Protein AF-A0A0K8T6R8-F1 (afdb_monomer_lite)

Sequence (304 aa):
MALARLTMNGQSKSADLTALLMLHSVSTAFTSLLRPSEFSNHDKGPAESLATLLNENLLDIDKVLLQLGGKDFTVEPSTLQSLQQLIQWTADLALNILARLPEQCKSPVSELYRDMKALNTLRQLLVIVRVWGLIKLTCLPTFVRSAENLDVLALLFKLISKLVVQSHEPDDTLIDECCLLPSQVMIPQMKPTTSIVCIASPSLSYQSFPIQLEFGVEPDSLVFEPDQNIIEGCLATDQSLDTLRHIFLGKEPLLVKQCCRCGGKAQVQVSTRTTAIRAWDQRWLRSCRCGGTWRKHKCTWTYY

Structure (mmCIF, N/CA/C/O backbone):
data_AF-A0A0K8T6R8-F1
#
_entry.id   AF-A0A0K8T6R8-F1
#
loop_
_atom_site.group_PDB
_atom_site.id
_atom_site.type_symbol
_atom_site.label_atom_id
_atom_site.label_alt_id
_atom_site.label_comp_id
_atom_site.label_asym_id
_atom_site.label_entity_id
_atom_site.label_seq_id
_atom_site.pdbx_PDB_ins_code
_atom_site.Cartn_x
_atom_site.Cartn_y
_atom_site.Cartn_z
_atom_site.occupancy
_atom_site.B_iso_or_equiv
_atom_site.auth_seq_id
_atom_site.auth_comp_id
_atom_site.auth_asym_id
_atom_site.auth_atom_id
_atom_site.pdbx_PDB_model_num
ATOM 1 N N . MET A 1 1 ? 15.494 5.017 -4.970 1.00 71.00 1 MET A N 1
ATOM 2 C CA . MET A 1 1 ? 14.838 3.949 -5.752 1.00 71.00 1 MET A CA 1
ATOM 3 C C . MET A 1 1 ? 15.612 3.678 -7.036 1.00 71.00 1 MET A C 1
ATOM 5 O O . MET A 1 1 ? 16.304 2.682 -7.077 1.00 71.00 1 MET A O 1
ATOM 9 N N . ALA A 1 2 ? 15.572 4.561 -8.042 1.00 72.06 2 ALA A N 1
ATOM 10 C CA . ALA A 1 2 ? 16.153 4.280 -9.363 1.00 72.06 2 ALA A CA 1
ATOM 11 C C . ALA A 1 2 ? 17.648 3.918 -9.353 1.00 72.06 2 ALA A C 1
ATOM 13 O O . ALA A 1 2 ? 18.021 2.951 -9.993 1.00 72.06 2 ALA A O 1
ATOM 14 N N . LEU A 1 3 ? 18.475 4.643 -8.589 1.00 79.06 3 LEU A N 1
ATOM 15 C CA . LEU A 1 3 ? 19.913 4.358 -8.488 1.00 79.06 3 LEU A CA 1
ATOM 16 C C . LEU A 1 3 ? 20.203 3.026 -7.790 1.00 79.06 3 LEU A C 1
ATOM 18 O O . LEU A 1 3 ? 21.050 2.274 -8.247 1.00 79.06 3 LEU A O 1
ATOM 22 N N . ALA A 1 4 ? 19.459 2.708 -6.725 1.00 82.44 4 ALA A N 1
ATOM 23 C CA . ALA A 1 4 ? 19.613 1.441 -6.010 1.00 82.44 4 ALA A CA 1
ATOM 24 C C . ALA A 1 4 ? 19.339 0.236 -6.927 1.00 82.44 4 ALA A C 1
ATOM 26 O O . ALA A 1 4 ? 19.964 -0.800 -6.790 1.00 82.44 4 ALA A O 1
ATOM 27 N N . ARG A 1 5 ? 18.464 0.382 -7.927 1.00 79.75 5 ARG A N 1
ATOM 28 C CA . ARG A 1 5 ? 18.173 -0.695 -8.887 1.00 79.75 5 ARG A CA 1
ATOM 29 C C . ARG A 1 5 ? 19.301 -0.985 -9.868 1.00 79.75 5 ARG A C 1
ATOM 31 O O . ARG A 1 5 ? 19.256 -2.029 -10.506 1.00 79.75 5 ARG A O 1
ATOM 38 N N . LEU A 1 6 ? 20.244 -0.058 -10.027 1.00 81.25 6 LEU A N 1
ATOM 39 C CA . LEU A 1 6 ? 21.371 -0.204 -10.951 1.00 81.25 6 LEU A CA 1
ATOM 40 C C . LEU A 1 6 ? 22.479 -1.086 -10.363 1.00 81.25 6 LEU A C 1
ATOM 42 O O . LEU A 1 6 ? 23.403 -1.458 -11.074 1.00 81.25 6 LEU A O 1
ATOM 46 N N . THR A 1 7 ? 22.399 -1.427 -9.074 1.00 82.81 7 THR A N 1
ATOM 47 C CA . THR A 1 7 ? 23.363 -2.303 -8.409 1.00 82.81 7 THR A CA 1
ATOM 48 C C . THR A 1 7 ? 22.739 -3.662 -8.110 1.00 82.81 7 THR A C 1
ATOM 50 O O . THR A 1 7 ? 21.534 -3.772 -7.865 1.00 82.81 7 THR A O 1
ATOM 53 N N . MET A 1 8 ? 23.567 -4.711 -8.101 1.00 78.31 8 MET A N 1
ATOM 54 C CA . MET A 1 8 ? 23.101 -6.078 -7.839 1.00 78.31 8 MET A CA 1
ATOM 55 C C . MET A 1 8 ? 22.436 -6.202 -6.467 1.00 78.31 8 MET A C 1
ATOM 57 O O . MET A 1 8 ? 21.318 -6.691 -6.357 1.00 78.31 8 MET A O 1
ATOM 61 N N . ASN A 1 9 ? 23.063 -5.627 -5.442 1.00 81.38 9 ASN A N 1
ATOM 62 C CA . ASN A 1 9 ? 22.596 -5.731 -4.058 1.00 81.38 9 ASN A CA 1
ATOM 63 C C . ASN A 1 9 ? 21.608 -4.621 -3.657 1.00 81.38 9 ASN A C 1
ATOM 65 O O . ASN A 1 9 ? 21.186 -4.548 -2.507 1.00 81.38 9 ASN A O 1
ATOM 69 N N . GLY A 1 10 ? 21.236 -3.717 -4.569 1.00 85.06 10 GLY A N 1
ATOM 70 C CA . GLY A 1 10 ? 20.365 -2.585 -4.244 1.00 85.06 10 GLY A CA 1
ATOM 71 C C . GLY A 1 10 ? 18.870 -2.847 -4.454 1.00 85.06 10 GLY A C 1
ATOM 72 O O . GLY A 1 10 ? 18.058 -1.936 -4.263 1.00 85.06 10 GLY A O 1
ATOM 73 N N . GLN A 1 11 ? 18.477 -4.073 -4.819 1.00 84.44 11 GLN A N 1
ATOM 74 C CA . GLN A 1 11 ? 17.080 -4.414 -5.108 1.00 84.44 11 GLN A CA 1
ATOM 75 C C . GLN A 1 11 ? 16.183 -4.296 -3.876 1.00 84.44 11 GLN A C 1
ATOM 77 O O . GLN A 1 11 ? 15.138 -3.646 -3.952 1.00 84.44 11 GLN A O 1
ATOM 82 N N . SER A 1 12 ? 16.621 -4.799 -2.724 1.00 85.62 12 SER A N 1
ATOM 83 C CA . SER A 1 12 ? 15.874 -4.687 -1.465 1.00 85.62 12 SER A CA 1
ATOM 84 C C . SER A 1 12 ? 15.719 -3.231 -1.027 1.00 85.62 12 SER A C 1
ATOM 86 O O . SER A 1 12 ? 14.620 -2.779 -0.717 1.00 85.62 12 SER A O 1
ATOM 88 N N . LYS A 1 13 ? 16.775 -2.418 -1.159 1.00 88.19 13 LYS A N 1
ATOM 89 C CA . LYS A 1 13 ? 16.675 -0.976 -0.890 1.00 88.19 13 LYS A CA 1
ATOM 90 C C . LYS A 1 13 ? 15.740 -0.267 -1.871 1.00 88.19 13 LYS A C 1
ATOM 92 O O . LYS A 1 13 ? 15.034 0.677 -1.510 1.00 88.19 13 LYS A O 1
ATOM 97 N N . SER A 1 14 ? 15.721 -0.690 -3.134 1.00 88.19 14 SER A N 1
ATOM 98 C CA . SER A 1 14 ? 14.749 -0.190 -4.103 1.00 88.19 14 SER A CA 1
ATOM 99 C C . SER A 1 14 ? 13.321 -0.573 -3.722 1.00 88.19 14 SER A C 1
ATOM 101 O O . SER A 1 14 ? 12.428 0.267 -3.859 1.00 88.19 14 SER A O 1
ATOM 103 N N . ALA A 1 15 ? 13.104 -1.806 -3.266 1.00 88.75 15 ALA A N 1
ATOM 104 C CA . ALA A 1 15 ? 11.816 -2.288 -2.795 1.00 88.75 15 ALA A CA 1
ATOM 105 C C . ALA A 1 15 ? 11.302 -1.438 -1.625 1.00 88.75 15 ALA A C 1
ATOM 107 O O . ALA A 1 15 ? 10.201 -0.890 -1.713 1.00 88.75 15 ALA A O 1
ATOM 108 N N . ASP A 1 16 ? 12.143 -1.212 -0.614 1.00 90.94 16 ASP A N 1
ATOM 109 C CA . ASP A 1 16 ? 11.825 -0.381 0.551 1.00 90.94 16 ASP A CA 1
ATOM 110 C C . ASP A 1 16 ? 11.432 1.038 0.135 1.00 90.94 16 ASP A C 1
ATOM 112 O O . ASP A 1 16 ? 10.363 1.533 0.480 1.00 90.94 16 ASP A O 1
ATOM 116 N N . LEU A 1 17 ? 12.246 1.688 -0.704 1.00 91.19 17 LEU A N 1
ATOM 117 C CA . LEU A 1 17 ? 11.948 3.037 -1.197 1.00 91.19 17 LEU A CA 1
ATOM 118 C C . LEU A 1 17 ? 10.668 3.078 -2.045 1.00 91.19 17 LEU A C 1
ATOM 120 O O . LEU A 1 17 ? 9.977 4.096 -2.093 1.00 91.19 17 LEU A O 1
ATOM 124 N N . THR A 1 18 ? 10.346 1.981 -2.729 1.00 91.25 18 THR A N 1
ATOM 125 C CA . THR A 1 18 ? 9.114 1.850 -3.510 1.00 91.25 18 THR A CA 1
ATOM 126 C C . THR A 1 18 ? 7.894 1.757 -2.603 1.00 91.25 18 THR A C 1
ATOM 128 O O . THR A 1 18 ? 6.897 2.427 -2.898 1.00 91.25 18 THR A O 1
ATOM 131 N N . ALA A 1 19 ? 7.985 0.993 -1.513 1.00 93.44 19 ALA A N 1
ATOM 132 C CA . ALA A 1 19 ? 6.959 0.895 -0.483 1.00 93.44 19 ALA A CA 1
ATOM 133 C C . ALA A 1 19 ? 6.786 2.224 0.268 1.00 93.44 19 ALA A C 1
ATOM 135 O O . ALA A 1 19 ? 5.663 2.704 0.376 1.00 93.44 19 ALA A O 1
ATOM 136 N N . LEU A 1 20 ? 7.877 2.883 0.674 1.00 94.94 20 LEU A N 1
ATOM 137 C CA . LEU A 1 20 ? 7.851 4.178 1.368 1.00 94.94 20 LEU A CA 1
ATOM 138 C C . LEU A 1 20 ? 7.162 5.272 0.551 1.00 94.94 20 LEU A C 1
ATOM 140 O O . LEU A 1 20 ? 6.299 5.987 1.059 1.00 94.94 20 LEU A O 1
ATOM 144 N N . LEU A 1 21 ? 7.496 5.386 -0.738 1.00 94.25 21 LEU A N 1
ATOM 145 C CA . LEU A 1 21 ? 6.835 6.355 -1.611 1.00 94.25 21 LEU A CA 1
ATOM 146 C C . LEU A 1 21 ? 5.338 6.059 -1.751 1.00 94.25 21 LEU A C 1
ATOM 148 O O . LEU A 1 21 ? 4.534 6.991 -1.830 1.00 94.25 21 LEU A O 1
ATOM 152 N N . MET A 1 22 ? 4.953 4.779 -1.810 1.00 95.31 22 MET A N 1
ATOM 153 C CA . MET A 1 22 ? 3.542 4.400 -1.883 1.00 95.31 22 MET A CA 1
ATOM 154 C C . MET A 1 22 ? 2.822 4.713 -0.575 1.00 95.31 22 MET A C 1
ATOM 156 O O . MET A 1 22 ? 1.768 5.336 -0.607 1.00 95.31 22 MET A O 1
ATOM 160 N N . LEU A 1 23 ? 3.433 4.379 0.561 1.00 97.31 23 LEU A N 1
ATOM 161 C CA . LEU A 1 23 ? 2.892 4.621 1.893 1.00 97.31 23 LEU A CA 1
ATOM 162 C C . LEU A 1 23 ? 2.639 6.109 2.111 1.00 97.31 23 LEU A C 1
ATOM 164 O O . LEU A 1 23 ? 1.549 6.497 2.517 1.00 97.31 23 LEU A O 1
ATOM 168 N N . HIS A 1 24 ? 3.609 6.951 1.754 1.00 96.81 24 HIS A N 1
ATOM 169 C CA . HIS A 1 24 ? 3.451 8.401 1.806 1.00 96.81 24 HIS A CA 1
ATOM 170 C C . HIS A 1 24 ? 2.302 8.888 0.911 1.00 96.81 24 HIS A C 1
ATOM 172 O O . HIS A 1 24 ? 1.507 9.742 1.306 1.00 96.81 24 HIS A O 1
ATOM 178 N N . SER A 1 25 ? 2.199 8.336 -0.299 1.00 97.00 25 SER A N 1
ATOM 179 C CA . SER A 1 25 ? 1.152 8.699 -1.256 1.00 97.00 25 SER A CA 1
ATOM 180 C C . SER A 1 25 ? -0.240 8.339 -0.737 1.00 97.00 25 SER A C 1
ATOM 182 O O . SER A 1 25 ? -1.132 9.188 -0.774 1.00 97.00 25 SER A O 1
ATOM 184 N N . VAL A 1 26 ? -0.409 7.111 -0.233 1.00 97.88 26 VAL A N 1
ATOM 185 C CA . VAL A 1 26 ? -1.655 6.617 0.372 1.00 97.88 26 VAL A CA 1
ATOM 186 C C . VAL A 1 26 ? -1.998 7.417 1.616 1.00 97.88 26 VAL A C 1
ATOM 188 O O . VAL A 1 26 ? -3.125 7.883 1.722 1.00 97.88 26 VAL A O 1
ATOM 191 N N . SER A 1 27 ? -1.020 7.668 2.489 1.00 98.06 27 SER A N 1
ATOM 192 C CA . SER A 1 27 ? -1.205 8.506 3.671 1.00 98.06 27 SER A CA 1
ATOM 193 C C . SER A 1 27 ? -1.746 9.879 3.298 1.00 98.06 27 SER A C 1
ATOM 195 O O . SER A 1 27 ? -2.825 10.248 3.743 1.00 98.06 27 SER A O 1
ATOM 197 N N . THR A 1 28 ? -1.093 10.568 2.359 1.00 96.62 28 THR A N 1
ATOM 198 C CA . THR A 1 28 ? -1.547 11.880 1.874 1.00 96.62 28 THR A CA 1
ATOM 199 C C . THR A 1 28 ? -2.951 11.816 1.264 1.00 96.62 28 THR A C 1
ATOM 201 O O . THR A 1 28 ? -3.716 12.770 1.352 1.00 96.62 28 THR A O 1
ATOM 204 N N . ALA A 1 29 ? -3.299 10.726 0.575 1.00 96.44 29 ALA A N 1
ATOM 205 C CA . ALA A 1 29 ? -4.637 10.561 0.016 1.00 96.44 29 ALA A CA 1
ATOM 206 C C . ALA A 1 29 ? -5.688 10.355 1.112 1.00 96.44 29 ALA A C 1
ATOM 208 O O . ALA A 1 29 ? -6.723 11.012 1.077 1.00 96.44 29 ALA A O 1
ATOM 209 N N . PHE A 1 30 ? -5.418 9.496 2.094 1.00 97.50 30 PHE A N 1
ATOM 210 C CA . PHE A 1 30 ? -6.361 9.191 3.166 1.00 97.50 30 PHE A CA 1
ATOM 211 C C . PHE A 1 30 ? -6.547 10.379 4.105 1.00 97.50 30 PHE A C 1
ATOM 213 O O . PHE A 1 30 ? -7.683 10.741 4.397 1.00 97.50 30 PHE A O 1
ATOM 220 N N . THR A 1 31 ? -5.462 11.042 4.510 1.00 95.31 31 THR A N 1
ATOM 221 C CA . THR A 1 31 ? -5.536 12.216 5.387 1.00 95.31 31 THR A CA 1
ATOM 222 C C . THR A 1 31 ? -6.246 13.389 4.719 1.00 95.31 31 THR A C 1
ATOM 224 O O . THR A 1 31 ? -7.003 14.085 5.384 1.00 95.31 31 THR A O 1
ATOM 227 N N . SER A 1 32 ? -6.108 13.562 3.396 1.00 94.19 32 SER A N 1
ATOM 228 C CA . SER A 1 32 ? -6.833 14.609 2.653 1.00 94.19 32 SER A CA 1
ATOM 229 C C . SER A 1 32 ? -8.355 14.424 2.598 1.00 94.19 32 SER A C 1
ATOM 231 O O . SER A 1 32 ? -9.062 15.340 2.184 1.00 94.19 32 SER A O 1
ATOM 233 N N . LEU A 1 33 ? -8.864 13.246 2.977 1.00 94.94 33 LEU A N 1
ATOM 234 C CA . LEU A 1 33 ? -10.302 12.967 3.048 1.00 94.94 33 LEU A CA 1
ATOM 235 C C . LEU A 1 33 ? -10.893 13.254 4.429 1.00 94.94 33 LEU A C 1
ATOM 237 O O . LEU A 1 33 ? -12.116 13.288 4.556 1.00 94.94 33 LEU A O 1
ATOM 241 N N . LEU A 1 34 ? -10.046 13.439 5.442 1.00 93.12 34 LEU A N 1
ATOM 242 C CA . LEU A 1 34 ? -10.479 13.755 6.795 1.00 93.12 34 LEU A CA 1
ATOM 243 C C . LEU A 1 34 ? -10.932 15.216 6.851 1.00 93.12 34 LEU A C 1
ATOM 245 O O . LEU A 1 34 ? -10.327 16.092 6.230 1.00 93.12 34 LEU A O 1
ATOM 249 N N . ARG A 1 35 ? -12.012 15.479 7.584 1.00 84.75 35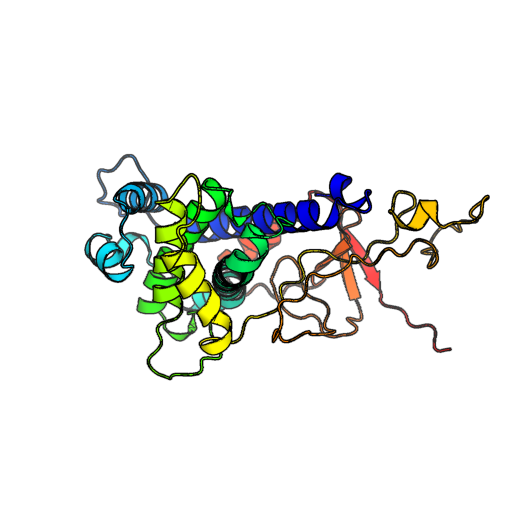 ARG A N 1
ATOM 250 C CA . ARG A 1 35 ? -12.640 16.801 7.663 1.00 84.75 35 ARG A CA 1
ATOM 251 C C . ARG A 1 35 ? -12.513 17.314 9.093 1.00 84.75 35 ARG A C 1
ATOM 253 O O . ARG A 1 35 ? -13.035 16.652 9.981 1.00 84.75 35 ARG A O 1
ATOM 260 N N . PRO A 1 36 ? -11.859 18.458 9.343 1.00 77.75 36 PRO A N 1
ATOM 261 C CA . PRO A 1 36 ? -11.907 19.087 10.658 1.00 77.75 36 PRO A CA 1
ATOM 262 C C . PRO A 1 36 ? -13.364 19.372 11.034 1.00 77.75 36 PRO A C 1
ATOM 264 O O . PRO A 1 36 ? -14.132 19.841 10.188 1.00 77.75 36 PRO A O 1
ATOM 267 N N . SER A 1 37 ? -13.763 19.097 12.274 1.00 67.19 37 SER A N 1
ATOM 268 C CA . SER A 1 37 ? -15.082 19.520 12.739 1.00 67.19 37 SER A CA 1
ATOM 269 C C . SER A 1 37 ? -15.124 21.041 12.867 1.00 67.19 37 SER A C 1
ATOM 271 O O . SER A 1 37 ? -14.208 21.658 13.400 1.00 67.19 37 SER A O 1
ATOM 273 N N . GLU A 1 38 ? -16.228 21.657 12.434 1.00 60.03 38 GLU A N 1
ATOM 274 C CA . GLU A 1 38 ? -16.446 23.116 12.510 1.00 60.03 38 GLU A CA 1
ATOM 275 C C . GLU A 1 38 ? -16.344 23.676 13.943 1.00 60.03 38 GLU A C 1
ATOM 277 O O . GLU A 1 38 ? -16.156 24.873 14.135 1.00 60.03 38 GLU A O 1
ATOM 282 N N . PHE A 1 39 ? -16.440 22.799 14.948 1.00 55.19 39 PHE A N 1
ATOM 283 C CA . PHE A 1 39 ? -16.378 23.120 16.372 1.00 55.19 39 PHE A CA 1
ATOM 284 C C . PHE A 1 39 ? -15.085 22.646 17.060 1.00 55.19 39 PHE A C 1
ATOM 286 O O . PHE A 1 39 ? -14.977 22.772 18.281 1.00 55.19 39 PHE A O 1
ATOM 293 N N . SER A 1 40 ? -14.107 22.080 16.336 1.00 57.69 40 SER A N 1
ATOM 294 C CA . SER A 1 40 ? -12.824 21.734 16.951 1.00 57.69 40 SER A CA 1
ATOM 295 C C . SER A 1 40 ? -11.998 23.003 17.154 1.00 57.69 40 SER A C 1
ATOM 297 O O . SER A 1 40 ? -11.411 23.525 16.212 1.00 57.69 40 SER A O 1
ATOM 299 N N . ASN A 1 41 ? -11.887 23.466 18.400 1.00 52.53 41 ASN A N 1
ATOM 300 C CA . ASN A 1 41 ? -10.983 24.555 18.808 1.00 52.53 41 ASN A CA 1
ATOM 301 C C . ASN A 1 41 ? -9.488 24.167 18.735 1.00 52.53 41 ASN A C 1
ATOM 303 O O . ASN A 1 41 ? -8.650 24.794 19.380 1.00 52.53 41 ASN A O 1
ATOM 307 N N . HIS A 1 42 ? -9.141 23.092 18.027 1.00 57.06 42 HIS A N 1
ATOM 308 C CA . HIS A 1 42 ? -7.773 22.613 17.922 1.00 57.06 42 HIS A CA 1
ATOM 309 C C . HIS A 1 42 ? -7.100 23.241 16.701 1.00 57.06 42 HIS A C 1
ATOM 311 O O . HIS A 1 42 ? -7.558 23.063 15.579 1.00 57.06 42 HIS A O 1
ATOM 317 N N . ASP A 1 43 ? -5.941 23.871 16.907 1.00 61.62 43 ASP A N 1
ATOM 318 C CA . ASP A 1 43 ? -5.037 24.331 15.835 1.00 61.62 43 ASP A CA 1
ATOM 319 C C . ASP A 1 43 ? -4.525 23.186 14.928 1.00 61.62 43 ASP A C 1
ATOM 321 O O . ASP A 1 43 ? -3.816 23.418 13.949 1.00 61.62 43 ASP A O 1
ATOM 325 N N . LYS A 1 44 ? -4.837 21.931 15.274 1.00 73.25 44 LYS A N 1
ATOM 326 C CA . LYS A 1 44 ? -4.342 20.701 14.652 1.00 73.25 44 LYS A CA 1
ATOM 327 C C . LYS A 1 44 ? -5.486 19.960 13.964 1.00 73.25 44 LYS A C 1
ATOM 329 O O . LYS A 1 44 ? -6.545 19.772 14.557 1.00 73.25 44 LYS A O 1
ATOM 334 N N . GLY A 1 45 ? -5.252 19.488 12.742 1.00 85.12 45 GLY A N 1
ATOM 335 C CA . GLY A 1 45 ? -6.214 18.677 12.006 1.00 85.12 45 GLY A CA 1
ATOM 336 C C . GLY A 1 45 ? -6.410 17.272 12.604 1.00 85.12 45 GLY A C 1
ATOM 337 O O . GLY A 1 45 ? -5.712 16.851 13.537 1.00 85.12 45 GLY A O 1
ATOM 338 N N . PRO A 1 46 ? -7.378 16.504 12.073 1.00 89.69 46 PRO A N 1
ATOM 339 C CA . PRO A 1 46 ? -7.719 15.176 12.592 1.00 89.69 46 PRO A CA 1
ATOM 340 C C . PRO A 1 46 ? -6.579 14.158 12.470 1.00 89.69 46 PRO A C 1
ATOM 342 O O . PRO A 1 46 ? -6.416 13.304 13.342 1.00 89.69 46 PRO A O 1
ATOM 345 N N . ALA A 1 47 ? -5.753 14.265 11.424 1.00 91.12 47 ALA A N 1
ATOM 346 C CA . ALA A 1 47 ? -4.579 13.413 11.254 1.00 91.12 47 ALA A CA 1
ATOM 347 C C . ALA A 1 47 ? -3.518 13.690 12.333 1.00 91.12 47 ALA A C 1
ATOM 349 O O . ALA A 1 47 ? -2.978 12.749 12.915 1.00 91.12 47 ALA A O 1
ATOM 350 N N . GLU A 1 48 ? -3.241 14.961 12.645 1.00 90.62 48 GLU A N 1
ATOM 351 C CA . GLU A 1 48 ? -2.290 15.327 13.699 1.00 90.62 48 GLU A CA 1
ATOM 352 C C . GLU A 1 48 ? -2.806 14.969 15.099 1.00 90.62 48 GLU A C 1
ATOM 354 O O . GLU A 1 48 ? -2.025 14.557 15.963 1.00 90.62 48 GLU A O 1
ATOM 359 N N . SER A 1 49 ? -4.116 15.093 15.327 1.00 90.56 49 SER A N 1
ATOM 360 C CA . SER A 1 49 ? -4.759 14.674 16.577 1.00 90.56 49 SER A CA 1
ATOM 361 C C . SER A 1 49 ? -4.626 13.164 16.792 1.00 90.56 49 SER A C 1
ATOM 363 O O . SER A 1 49 ? -4.166 12.734 17.849 1.00 90.56 49 SER A O 1
ATOM 365 N N . LEU A 1 50 ? -4.905 12.355 15.762 1.00 93.31 50 LEU A N 1
ATOM 366 C CA . LEU A 1 50 ? -4.671 10.908 15.798 1.00 93.31 50 LEU A CA 1
ATOM 367 C C . LEU A 1 50 ? -3.190 10.569 16.024 1.00 93.31 50 LEU A C 1
ATOM 369 O O . LEU A 1 50 ? -2.872 9.686 16.818 1.00 93.31 50 LEU A O 1
ATOM 373 N N . ALA A 1 51 ? -2.272 11.266 15.350 1.00 92.75 51 ALA A N 1
ATOM 374 C CA . ALA A 1 51 ? -0.839 11.058 15.545 1.00 92.75 51 ALA A CA 1
ATOM 375 C C . ALA A 1 51 ? -0.411 11.341 16.995 1.00 92.75 51 ALA A C 1
ATOM 377 O O . ALA A 1 51 ? 0.396 10.601 17.550 1.00 92.75 51 ALA A O 1
ATOM 378 N N . THR A 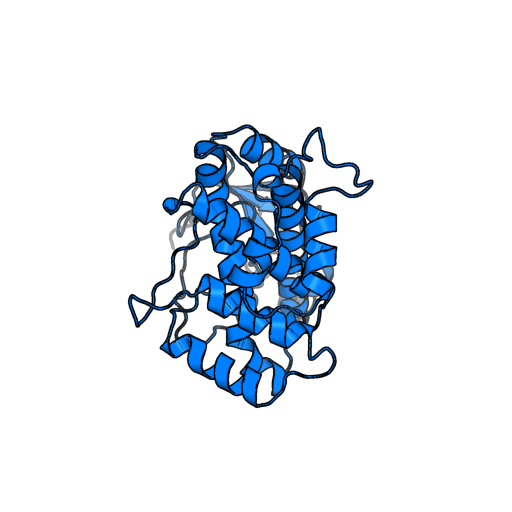1 52 ? -0.980 12.381 17.612 1.00 92.31 52 THR A N 1
ATOM 379 C CA . THR A 1 52 ? -0.726 12.729 19.016 1.00 92.31 52 THR A CA 1
ATOM 380 C C . THR A 1 52 ? -1.238 11.633 19.949 1.00 92.31 52 THR A C 1
ATOM 382 O O . THR A 1 52 ? -0.499 11.201 20.827 1.00 92.31 52 THR A O 1
ATOM 385 N N . LEU A 1 53 ? -2.451 11.129 19.708 1.00 92.69 53 LEU A N 1
ATOM 386 C CA . LEU A 1 53 ? -3.054 10.046 20.488 1.00 92.69 53 LEU A CA 1
ATOM 387 C C . LEU A 1 53 ? -2.230 8.750 20.433 1.00 92.69 53 LEU A C 1
ATOM 389 O O . LEU A 1 53 ? -2.020 8.080 21.438 1.00 92.69 53 LEU A O 1
ATOM 393 N N . LEU A 1 54 ? -1.703 8.397 19.259 1.00 92.94 54 LEU A N 1
ATOM 394 C CA . LEU A 1 54 ? -0.917 7.170 19.085 1.00 92.94 54 LEU A CA 1
ATOM 395 C C . LEU A 1 54 ? 0.455 7.191 19.777 1.00 92.94 54 LEU A C 1
ATOM 397 O O . LEU A 1 54 ? 1.056 6.121 19.943 1.00 92.94 54 LEU A O 1
ATOM 401 N N . ASN A 1 55 ? 0.927 8.366 20.210 1.00 90.31 55 ASN A N 1
ATOM 402 C CA . ASN A 1 55 ? 2.127 8.496 21.039 1.00 90.31 55 ASN A CA 1
ATOM 403 C C . ASN A 1 55 ? 1.901 8.015 22.482 1.00 90.31 55 ASN A C 1
ATOM 405 O O . ASN A 1 55 ? 2.871 7.774 23.192 1.00 90.31 55 ASN A O 1
ATOM 409 N N . GLU A 1 56 ? 0.651 7.802 22.909 1.00 88.31 56 GLU A N 1
ATOM 410 C CA . GLU A 1 56 ? 0.317 7.210 24.214 1.00 88.31 56 GLU A CA 1
ATOM 411 C C . GLU A 1 56 ? 0.563 5.687 24.268 1.00 88.31 56 GLU A C 1
ATOM 413 O O . GLU A 1 56 ? 0.167 5.017 25.218 1.00 88.31 56 GLU A O 1
ATOM 418 N N . ASN A 1 57 ? 1.227 5.114 23.253 1.00 86.69 57 ASN A N 1
ATOM 419 C CA . ASN A 1 57 ? 1.621 3.700 23.184 1.00 86.69 57 ASN A CA 1
ATOM 420 C C . ASN A 1 57 ? 0.454 2.708 23.326 1.00 86.69 57 ASN A C 1
ATOM 422 O O . ASN A 1 57 ? 0.610 1.584 23.806 1.00 86.69 57 ASN A O 1
ATOM 426 N N . LEU A 1 58 ? -0.725 3.110 22.854 1.00 90.50 58 LEU A N 1
ATOM 427 C CA . LEU A 1 58 ? -1.911 2.265 22.808 1.00 90.50 58 LEU A CA 1
ATOM 428 C C . LEU A 1 58 ? -1.691 1.099 21.833 1.00 90.50 58 LEU A C 1
ATOM 430 O O . LEU A 1 58 ? -1.393 1.304 20.653 1.00 90.50 58 LEU A O 1
ATOM 434 N N . LEU A 1 59 ? -1.851 -0.126 22.342 1.00 94.19 59 LEU A N 1
ATOM 435 C CA . LEU A 1 59 ? -1.726 -1.375 21.575 1.00 94.19 59 LEU A CA 1
ATOM 436 C C . LEU A 1 59 ? -3.075 -1.920 21.089 1.00 94.19 59 LEU A C 1
ATOM 438 O O . LEU A 1 59 ? -3.116 -2.828 20.265 1.00 94.19 59 LEU A O 1
ATOM 442 N N . ASP A 1 60 ? -4.170 -1.386 21.624 1.00 95.00 60 ASP A N 1
ATOM 443 C CA . ASP A 1 60 ? -5.533 -1.819 21.345 1.00 95.00 60 ASP A CA 1
ATOM 444 C C . ASP A 1 60 ? -6.224 -0.770 20.477 1.00 95.00 60 ASP A C 1
ATOM 446 O O . ASP A 1 60 ? -6.401 0.378 20.895 1.00 95.00 60 ASP A O 1
ATOM 450 N N . ILE A 1 61 ? -6.591 -1.169 19.260 1.00 95.75 61 ILE A N 1
ATOM 451 C CA . ILE A 1 61 ? -7.200 -0.269 18.286 1.00 95.75 61 ILE A CA 1
ATOM 452 C C . ILE A 1 61 ? -8.557 0.245 18.769 1.00 95.75 61 ILE A C 1
ATOM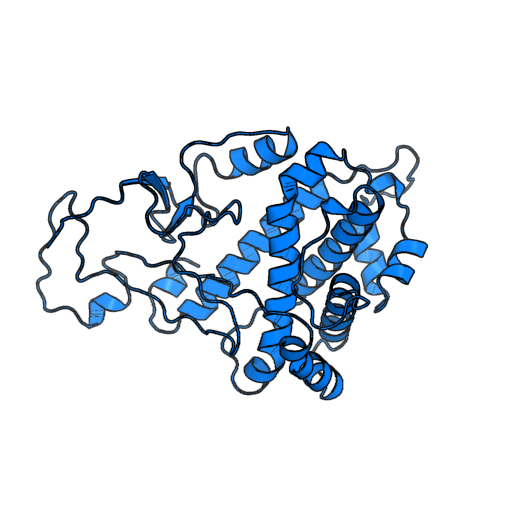 454 O O . ILE A 1 61 ? -8.874 1.407 18.535 1.00 95.75 61 ILE A O 1
ATOM 458 N N . ASP A 1 62 ? -9.334 -0.560 19.494 1.00 93.88 62 ASP A N 1
ATOM 459 C CA . ASP A 1 62 ? -10.668 -0.160 19.934 1.00 93.88 62 ASP A CA 1
ATOM 460 C C . ASP A 1 62 ? -10.579 0.868 21.077 1.00 93.88 62 ASP A C 1
ATOM 462 O O . ASP A 1 62 ? -11.382 1.799 21.135 1.00 93.88 62 ASP A O 1
ATOM 466 N N . LYS A 1 63 ? -9.532 0.808 21.916 1.00 94.00 63 LYS A N 1
ATOM 467 C CA . LYS A 1 63 ? -9.239 1.876 22.896 1.00 94.00 63 LYS A CA 1
ATOM 468 C C . LYS A 1 63 ? -8.896 3.203 22.228 1.00 94.00 63 LYS A C 1
ATOM 470 O O . LYS A 1 63 ? -9.368 4.240 22.687 1.00 94.00 63 LYS A O 1
ATOM 475 N N . VAL A 1 64 ? -8.129 3.168 21.134 1.00 94.50 64 VAL A N 1
ATOM 476 C CA . VAL A 1 64 ? -7.844 4.368 20.329 1.00 94.50 64 VAL A CA 1
ATOM 477 C C . VAL A 1 64 ? -9.149 4.955 19.796 1.00 94.50 64 VAL A C 1
ATOM 479 O O . VAL A 1 64 ? -9.365 6.156 19.907 1.00 94.50 64 VAL A O 1
ATOM 482 N N . LEU A 1 65 ? -10.046 4.117 19.265 1.00 92.38 65 LEU A N 1
ATOM 483 C CA . LEU A 1 65 ? -11.337 4.562 18.732 1.00 92.38 65 LEU A CA 1
ATOM 484 C C . LEU A 1 65 ? -12.234 5.209 19.788 1.00 92.38 65 LEU A C 1
ATOM 486 O O . LEU A 1 65 ? -12.890 6.199 19.482 1.00 92.38 65 LEU A O 1
ATOM 490 N N . LEU A 1 66 ? -12.260 4.680 21.015 1.00 91.06 66 LEU A N 1
ATOM 491 C CA . LEU A 1 66 ? -13.047 5.252 22.115 1.00 91.06 66 LEU A CA 1
ATOM 492 C C . LEU A 1 66 ? -12.600 6.672 22.484 1.00 91.06 66 LEU A C 1
ATOM 494 O O . LEU A 1 66 ? -13.419 7.486 22.901 1.00 91.06 66 LEU A O 1
ATOM 498 N N . GLN A 1 67 ? -11.309 6.963 22.329 1.00 90.06 67 GLN A N 1
ATOM 499 C CA . GLN A 1 67 ? -10.732 8.287 22.566 1.00 90.06 67 GLN A CA 1
ATOM 500 C C . GLN A 1 67 ? -10.815 9.196 21.327 1.00 90.06 67 GLN A C 1
ATOM 502 O O . GLN A 1 67 ? -10.598 10.403 21.428 1.00 90.06 67 GLN A O 1
ATOM 507 N N . LEU A 1 68 ? -11.134 8.636 20.156 1.00 87.81 68 LEU A N 1
ATOM 508 C CA . LEU A 1 68 ? -11.190 9.358 18.891 1.00 87.81 68 LEU A CA 1
ATOM 509 C C . LEU A 1 68 ? -12.565 10.007 18.669 1.00 87.81 68 LEU A C 1
ATOM 511 O O . LEU A 1 68 ? -13.613 9.365 18.751 1.00 87.81 68 LEU A O 1
ATOM 515 N N . GLY A 1 69 ? -12.576 11.275 18.258 1.00 74.44 69 GLY A N 1
ATOM 516 C CA . GLY A 1 69 ? -13.783 11.923 17.743 1.00 74.44 69 GLY A CA 1
ATOM 517 C C . GLY A 1 69 ? -14.132 11.416 16.339 1.00 74.44 69 GLY A C 1
ATOM 518 O O . GLY A 1 69 ? -13.622 11.930 15.350 1.00 74.44 69 GLY A O 1
ATOM 519 N N . GLY A 1 70 ? -15.028 10.431 16.216 1.00 77.44 70 GLY A N 1
ATOM 520 C CA . GLY A 1 70 ? -15.337 9.780 14.928 1.00 77.44 70 GLY A CA 1
ATOM 521 C C . GLY A 1 70 ? -15.919 10.681 13.820 1.00 77.44 70 GLY A C 1
ATOM 522 O O . GLY A 1 70 ? -15.907 10.295 12.652 1.00 77.44 70 GLY A O 1
ATOM 523 N N . LYS A 1 71 ? -16.407 11.887 14.147 1.00 84.62 71 LYS A N 1
ATOM 524 C CA . LYS A 1 71 ? -17.026 12.817 13.179 1.00 84.62 71 LYS A CA 1
ATOM 525 C C . LYS A 1 71 ? -16.042 13.304 12.111 1.00 84.62 71 LYS A C 1
ATOM 527 O O . LYS A 1 71 ? -16.416 13.397 10.940 1.00 84.62 71 LYS A O 1
ATOM 532 N N . ASP A 1 72 ? -14.787 13.519 12.493 1.00 87.81 72 ASP A N 1
ATOM 533 C CA . ASP A 1 72 ? -13.766 14.101 11.613 1.00 87.81 72 ASP A CA 1
ATOM 534 C C . ASP A 1 72 ? -13.229 13.103 10.569 1.00 87.81 72 ASP A C 1
ATOM 536 O O . ASP A 1 72 ? -12.515 13.454 9.627 1.00 87.81 72 ASP A O 1
ATOM 540 N N . PHE A 1 73 ? -13.606 11.832 10.721 1.00 92.62 73 PHE A N 1
ATOM 541 C CA . PHE A 1 73 ? -13.160 10.707 9.904 1.00 92.62 73 PHE A CA 1
ATOM 542 C C . PHE A 1 73 ? -14.243 10.220 8.933 1.00 92.62 73 PHE A C 1
ATOM 544 O O . PHE A 1 73 ? -14.069 9.204 8.256 1.00 92.62 73 PHE A O 1
ATOM 551 N N . THR A 1 74 ? -15.368 10.934 8.854 1.00 91.69 74 THR A N 1
ATOM 552 C CA . THR A 1 74 ? -16.500 10.566 8.002 1.00 91.69 74 THR A CA 1
ATOM 553 C C . THR A 1 74 ? -16.189 10.766 6.516 1.00 91.69 74 THR A C 1
ATOM 555 O O . THR A 1 74 ? -15.738 11.823 6.078 1.00 91.69 74 THR A O 1
ATOM 558 N N . VAL A 1 75 ? -16.448 9.730 5.713 1.00 93.56 75 VAL A N 1
ATOM 559 C CA . VAL A 1 75 ? -16.230 9.720 4.259 1.00 93.56 75 VAL A CA 1
ATOM 560 C C . VAL A 1 75 ? -17.401 9.009 3.583 1.00 93.56 75 VAL A C 1
ATOM 562 O O . VAL A 1 75 ? -17.964 8.058 4.123 1.00 93.56 75 VAL A O 1
ATOM 565 N N . GLU A 1 76 ? -17.776 9.456 2.385 1.00 94.12 76 GLU A N 1
ATOM 566 C CA . GLU A 1 76 ? -18.883 8.863 1.631 1.00 94.12 76 GLU A CA 1
ATOM 567 C C . GLU A 1 76 ? -18.639 7.371 1.291 1.00 94.12 76 GLU A C 1
ATOM 569 O O . GLU A 1 76 ? -17.568 7.022 0.775 1.00 94.12 76 GLU A O 1
ATOM 574 N N . PRO A 1 77 ? -19.643 6.485 1.460 1.00 94.06 77 PRO A N 1
ATOM 575 C CA . PRO A 1 77 ? -19.547 5.047 1.166 1.00 94.06 77 PRO A CA 1
ATOM 576 C C . PRO A 1 77 ? -19.057 4.677 -0.247 1.00 94.06 77 PRO A C 1
ATOM 578 O O . PRO A 1 77 ? -18.440 3.624 -0.449 1.00 94.06 77 PRO A O 1
ATOM 581 N N . SER A 1 78 ? -19.363 5.503 -1.250 1.00 93.62 78 SER A N 1
ATOM 582 C CA . SER A 1 78 ? -18.919 5.335 -2.643 1.00 93.62 78 SER A CA 1
ATOM 583 C C . SER A 1 78 ? -17.426 5.638 -2.799 1.00 93.62 78 SER A C 1
ATOM 585 O O . SER A 1 78 ? -16.708 4.907 -3.486 1.00 93.62 78 SER A O 1
ATOM 587 N N . THR A 1 79 ? -16.944 6.670 -2.104 1.00 95.00 79 THR A N 1
ATOM 588 C CA . THR A 1 79 ? -15.528 7.035 -2.033 1.00 95.00 79 THR A CA 1
ATOM 589 C C . THR A 1 79 ? -14.722 5.930 -1.361 1.00 95.00 79 THR A C 1
ATOM 591 O O . THR A 1 79 ? -13.740 5.473 -1.946 1.00 95.00 79 THR A O 1
ATOM 594 N N . LEU A 1 80 ? -15.185 5.405 -0.222 1.00 95.19 80 LEU A N 1
ATOM 595 C CA . LEU A 1 80 ? -14.538 4.278 0.462 1.00 95.19 80 LEU A CA 1
ATOM 596 C C . LEU A 1 80 ? -14.425 3.037 -0.432 1.00 95.19 80 LEU A C 1
ATOM 598 O O . LEU A 1 80 ? -13.355 2.444 -0.538 1.00 95.19 80 LEU A O 1
ATOM 602 N N . GLN A 1 81 ? -15.495 2.692 -1.157 1.00 93.19 81 GLN A N 1
ATOM 603 C CA . GLN A 1 81 ? -15.461 1.578 -2.110 1.00 93.19 81 GLN A CA 1
ATOM 604 C C . GLN A 1 81 ? -14.403 1.782 -3.197 1.00 93.19 81 GLN A C 1
ATOM 606 O O . GLN A 1 81 ? -13.724 0.841 -3.597 1.00 93.19 81 GLN A O 1
ATOM 611 N N . SER A 1 82 ? -14.266 3.012 -3.693 1.00 92.94 82 SER A N 1
ATOM 612 C CA . SER A 1 82 ? -13.306 3.324 -4.750 1.00 92.94 82 SER A CA 1
ATOM 613 C C . SER A 1 82 ? -11.845 3.226 -4.289 1.00 92.94 82 SER A C 1
ATOM 615 O O . SER A 1 82 ? -10.970 2.974 -5.112 1.00 92.94 82 SER A O 1
ATOM 617 N N . LEU A 1 83 ? -11.590 3.358 -2.982 1.00 94.56 83 LEU A N 1
ATOM 618 C CA . LEU A 1 83 ? -10.263 3.293 -2.359 1.00 94.56 83 LEU A CA 1
ATOM 619 C C . LEU A 1 83 ? -9.887 1.892 -1.861 1.00 94.56 83 LEU A C 1
ATOM 621 O O . LEU A 1 83 ? -8.785 1.719 -1.344 1.00 94.56 83 LEU A O 1
ATOM 625 N N . GLN A 1 84 ? -10.761 0.894 -2.032 1.00 94.94 84 GLN A N 1
ATOM 626 C CA . GLN A 1 84 ? -10.597 -0.450 -1.468 1.00 94.94 84 GLN A CA 1
ATOM 627 C C . GLN A 1 84 ? -9.217 -1.062 -1.751 1.00 94.94 84 GLN A C 1
ATOM 629 O O . GLN A 1 84 ? -8.622 -1.656 -0.864 1.00 94.94 84 GLN A O 1
ATOM 634 N N . GLN A 1 85 ? -8.668 -0.878 -2.952 1.00 94.50 85 GLN A N 1
ATOM 635 C CA . GLN A 1 85 ? -7.365 -1.449 -3.319 1.00 94.50 85 GLN A CA 1
ATOM 636 C C . GLN A 1 85 ? -6.193 -0.780 -2.584 1.00 94.50 85 GLN A C 1
ATOM 638 O O . GLN A 1 85 ? -5.216 -1.437 -2.241 1.00 94.50 85 GLN A O 1
ATOM 643 N N . LEU A 1 86 ? -6.303 0.515 -2.269 1.00 96.56 86 LEU A N 1
ATOM 644 C CA . LEU A 1 86 ? -5.317 1.226 -1.446 1.00 96.56 86 LEU A CA 1
ATOM 645 C C . LEU A 1 86 ? -5.454 0.855 0.037 1.00 96.56 86 LEU A C 1
ATOM 647 O O . LEU A 1 86 ? -4.457 0.789 0.756 1.00 96.56 86 LEU A O 1
ATOM 651 N N . ILE A 1 87 ? -6.685 0.595 0.487 1.00 97.75 87 ILE A N 1
ATOM 652 C CA . ILE A 1 87 ? -6.971 0.085 1.832 1.00 97.75 87 ILE A CA 1
ATOM 653 C C . ILE A 1 87 ? -6.374 -1.320 1.993 1.00 97.75 87 ILE A C 1
ATOM 655 O O . ILE A 1 87 ? -5.621 -1.554 2.937 1.00 97.75 87 ILE A O 1
ATOM 659 N N . GLN A 1 88 ? -6.630 -2.217 1.036 1.00 97.00 88 GLN A N 1
ATOM 660 C CA . GLN A 1 88 ? -6.051 -3.560 0.998 1.00 97.00 88 GLN A CA 1
ATOM 661 C C . GLN A 1 88 ? -4.524 -3.498 0.998 1.00 97.00 88 GLN A C 1
ATOM 663 O O . GLN A 1 88 ? -3.891 -4.097 1.859 1.00 97.00 88 GLN A O 1
ATOM 668 N N . TRP A 1 89 ? -3.931 -2.696 0.108 1.00 96.56 89 TRP A N 1
ATOM 669 C CA . TRP A 1 89 ? -2.479 -2.548 0.026 1.00 96.56 89 TRP A CA 1
ATOM 670 C C . TRP A 1 89 ? -1.842 -2.094 1.350 1.00 96.56 89 TRP A C 1
ATOM 672 O O . TRP A 1 89 ? -0.751 -2.540 1.700 1.00 96.56 89 TRP A O 1
ATOM 682 N N . THR A 1 90 ? -2.522 -1.218 2.095 1.00 98.06 90 THR A N 1
ATOM 683 C CA . THR A 1 90 ? -2.058 -0.733 3.404 1.00 98.06 90 THR A CA 1
ATOM 684 C C . THR A 1 90 ? -1.965 -1.882 4.408 1.00 98.06 90 THR A C 1
ATOM 686 O O . THR A 1 90 ? -0.953 -2.031 5.093 1.00 98.06 90 THR A O 1
ATOM 689 N N . ALA A 1 91 ? -3.001 -2.717 4.477 1.00 98.06 91 ALA A N 1
ATOM 690 C CA . ALA A 1 91 ? -3.016 -3.889 5.342 1.00 98.06 91 ALA A CA 1
ATOM 691 C C . ALA A 1 91 ? -2.004 -4.954 4.902 1.00 98.06 91 ALA A C 1
ATOM 693 O O . ALA A 1 91 ? -1.278 -5.489 5.739 1.00 98.06 91 ALA A O 1
ATOM 694 N N . ASP A 1 92 ? -1.903 -5.205 3.596 1.00 95.88 92 ASP A N 1
ATOM 695 C CA . ASP A 1 92 ? -0.943 -6.149 3.027 1.00 95.88 92 ASP A CA 1
ATOM 696 C C . ASP A 1 92 ? 0.494 -5.736 3.342 1.00 95.88 92 ASP A C 1
ATOM 698 O O . ASP A 1 92 ? 1.308 -6.596 3.673 1.00 95.88 92 ASP A O 1
ATOM 702 N N . LEU A 1 93 ? 0.805 -4.433 3.291 1.00 96.38 93 LEU A N 1
ATOM 703 C CA . LEU A 1 93 ? 2.114 -3.906 3.673 1.00 96.38 93 LEU A CA 1
ATOM 704 C C . LEU A 1 93 ? 2.420 -4.170 5.151 1.00 96.38 93 LEU A C 1
ATOM 706 O O . LEU A 1 93 ? 3.512 -4.642 5.459 1.00 96.38 93 LEU A O 1
ATOM 710 N N . ALA A 1 94 ? 1.472 -3.900 6.054 1.00 97.69 94 ALA A N 1
ATOM 711 C CA . ALA A 1 94 ? 1.643 -4.178 7.483 1.00 97.69 94 ALA A CA 1
ATOM 712 C C . ALA A 1 94 ? 1.888 -5.667 7.740 1.00 97.69 94 ALA A C 1
ATOM 714 O O . ALA A 1 94 ? 2.842 -6.030 8.427 1.00 97.69 94 ALA A O 1
ATOM 715 N N . LEU A 1 95 ? 1.074 -6.522 7.121 1.00 96.31 95 LEU A N 1
ATOM 716 C CA . LEU A 1 95 ? 1.201 -7.970 7.222 1.00 96.31 95 LEU A CA 1
ATOM 717 C C . LEU A 1 95 ? 2.551 -8.458 6.678 1.00 96.31 95 LEU A C 1
ATOM 719 O O . LEU A 1 95 ? 3.206 -9.274 7.312 1.00 96.31 95 LEU A O 1
ATOM 723 N N . ASN A 1 96 ? 3.006 -7.916 5.546 1.00 94.12 96 ASN A N 1
ATOM 724 C CA . ASN A 1 96 ? 4.283 -8.269 4.924 1.00 94.12 96 ASN A CA 1
ATOM 725 C C . ASN A 1 96 ? 5.509 -7.818 5.731 1.00 94.12 96 ASN A C 1
ATOM 727 O O . ASN A 1 96 ? 6.533 -8.499 5.685 1.00 94.12 96 ASN A O 1
ATOM 731 N N . ILE A 1 97 ? 5.437 -6.675 6.423 1.00 94.44 97 ILE A N 1
ATOM 732 C CA . ILE A 1 97 ? 6.504 -6.218 7.327 1.00 94.44 97 ILE A CA 1
ATOM 733 C C . ILE A 1 97 ? 6.612 -7.179 8.514 1.00 94.44 97 ILE A C 1
ATOM 735 O O . ILE A 1 97 ? 7.704 -7.650 8.818 1.00 94.44 97 ILE A O 1
ATOM 739 N N . LEU A 1 98 ? 5.480 -7.501 9.147 1.00 95.38 98 LEU A N 1
ATOM 740 C CA . LEU A 1 98 ? 5.440 -8.360 10.331 1.00 95.38 98 LEU A CA 1
ATOM 741 C C . LEU A 1 98 ? 5.796 -9.816 10.014 1.00 95.38 98 LEU A C 1
ATOM 743 O O . LEU A 1 98 ? 6.604 -10.406 10.717 1.00 95.38 98 LEU A O 1
ATOM 747 N N . ALA A 1 99 ? 5.261 -10.382 8.931 1.00 93.88 99 ALA A N 1
ATOM 748 C CA . ALA A 1 99 ? 5.537 -11.766 8.542 1.00 93.88 99 ALA A CA 1
ATOM 749 C C . ALA A 1 99 ? 7.018 -12.004 8.204 1.00 93.88 99 ALA A C 1
ATOM 751 O O . ALA A 1 99 ? 7.531 -13.091 8.437 1.00 93.88 99 ALA A O 1
ATOM 752 N N . ARG A 1 100 ? 7.723 -10.984 7.690 1.00 91.50 100 ARG A N 1
ATOM 753 C CA . ARG A 1 100 ? 9.169 -11.063 7.427 1.00 91.50 100 ARG A CA 1
ATOM 754 C C . ARG A 1 100 ? 10.024 -10.762 8.656 1.00 91.50 100 ARG A C 1
ATOM 756 O O . ARG A 1 100 ? 11.210 -11.075 8.634 1.00 91.50 100 ARG A O 1
ATOM 763 N N . LEU A 1 101 ? 9.468 -10.159 9.710 1.00 92.75 101 LEU A N 1
ATOM 764 C CA . LEU A 1 101 ? 10.231 -9.692 10.872 1.00 92.75 101 LEU A CA 1
ATOM 765 C C . LEU A 1 101 ? 11.152 -10.776 11.474 1.00 92.75 101 LEU A C 1
ATOM 767 O O . LEU A 1 101 ? 12.330 -10.470 11.668 1.00 92.75 101 LEU A O 1
ATOM 771 N N . PRO A 1 102 ? 10.705 -12.036 11.689 1.00 91.75 102 PRO A N 1
ATOM 772 C CA . PRO A 1 102 ? 11.563 -13.073 12.270 1.00 91.75 102 PRO A CA 1
ATOM 773 C C . PRO A 1 102 ? 12.806 -13.387 11.428 1.00 91.75 102 PRO A C 1
ATOM 775 O O . PRO A 1 102 ? 13.890 -13.613 11.966 1.00 91.75 102 PRO A O 1
ATOM 778 N N . GLU A 1 103 ? 12.665 -13.382 10.101 1.00 88.94 103 GLU A N 1
ATOM 779 C CA . GLU A 1 103 ? 13.777 -13.594 9.171 1.00 88.94 103 GLU A CA 1
ATOM 780 C C . GLU A 1 103 ? 14.688 -12.365 9.108 1.00 88.94 103 GLU A C 1
ATOM 782 O O . GLU A 1 103 ? 15.909 -12.505 9.145 1.00 88.94 103 GLU A O 1
ATOM 787 N N . GLN A 1 104 ? 14.111 -11.158 9.078 1.00 85.94 104 GLN A N 1
ATOM 788 C CA . GLN A 1 104 ? 14.864 -9.902 8.995 1.00 85.94 104 GLN A CA 1
ATOM 789 C C . GLN A 1 104 ? 15.727 -9.636 10.235 1.00 85.94 104 GLN A C 1
ATOM 791 O O . GLN A 1 104 ? 16.785 -9.021 10.117 1.00 85.94 104 GLN A O 1
ATOM 796 N N . CYS A 1 105 ? 15.319 -10.113 11.414 1.00 85.81 105 CYS A N 1
ATOM 797 C CA . CYS A 1 105 ? 16.147 -10.039 12.620 1.00 85.81 105 CYS A CA 1
ATOM 798 C C . CYS A 1 105 ? 17.391 -10.938 12.537 1.00 85.81 105 CYS A C 1
ATOM 800 O O . CYS A 1 105 ? 18.437 -10.579 13.069 1.00 85.81 105 CYS A O 1
ATOM 802 N N . LYS A 1 106 ? 17.301 -12.083 11.847 1.00 85.19 106 LYS A N 1
ATOM 803 C CA . LYS A 1 106 ? 18.421 -13.024 11.671 1.00 85.19 106 LYS A CA 1
ATOM 804 C C . LYS A 1 106 ? 19.331 -12.623 10.512 1.00 85.19 106 LYS A C 1
ATOM 806 O O . LYS A 1 106 ? 20.549 -12.730 10.610 1.00 85.19 106 LYS A O 1
ATOM 811 N N . SER A 1 107 ? 18.734 -12.184 9.406 1.00 83.62 107 SER A N 1
ATOM 812 C CA . SER A 1 107 ? 19.425 -11.767 8.190 1.00 83.62 107 SER A CA 1
ATOM 813 C C . SER A 1 107 ? 18.728 -10.529 7.615 1.00 83.62 107 SER A C 1
ATOM 815 O O . SER A 1 107 ? 17.734 -10.653 6.893 1.00 83.62 107 SER A O 1
ATOM 817 N N . PRO A 1 108 ? 19.193 -9.317 7.965 1.00 81.19 108 PRO A N 1
ATOM 818 C CA . PRO A 1 108 ? 18.551 -8.092 7.518 1.00 81.19 108 PRO A CA 1
ATOM 819 C C . PRO A 1 108 ? 18.790 -7.884 6.020 1.00 81.19 108 PRO A C 1
ATOM 821 O O . PRO A 1 108 ? 19.919 -7.706 5.565 1.00 81.19 108 PRO A O 1
ATOM 824 N N . VAL A 1 109 ? 17.699 -7.876 5.258 1.00 81.12 109 VAL A N 1
ATOM 825 C CA . VAL A 1 109 ? 17.679 -7.627 3.810 1.00 81.12 109 VAL A CA 1
ATOM 826 C C . VAL A 1 109 ? 16.868 -6.369 3.472 1.00 81.12 109 VAL A C 1
ATOM 828 O O . VAL A 1 109 ? 17.196 -5.659 2.524 1.00 81.12 109 VAL A O 1
ATOM 831 N N . SER A 1 110 ? 15.827 -6.074 4.252 1.00 83.12 110 SER A N 1
ATOM 832 C CA . SER A 1 110 ? 14.986 -4.874 4.199 1.00 83.12 110 SER A CA 1
ATOM 833 C C . SER A 1 110 ? 15.128 -4.095 5.503 1.00 83.12 110 SER A C 1
ATOM 835 O O . SER A 1 110 ? 15.173 -4.670 6.587 1.00 83.12 110 SER A O 1
ATOM 837 N N . GLU A 1 111 ? 15.151 -2.769 5.411 1.00 85.44 111 GLU A N 1
ATOM 838 C CA . GLU A 1 111 ? 15.241 -1.879 6.576 1.00 85.44 111 GLU A CA 1
ATOM 839 C C . GLU A 1 111 ? 13.888 -1.247 6.924 1.00 85.44 111 GLU A C 1
ATOM 841 O O . GLU A 1 111 ? 13.794 -0.444 7.852 1.00 85.44 111 GLU A O 1
ATOM 846 N N . LEU A 1 112 ? 12.822 -1.592 6.194 1.00 89.88 112 LEU A N 1
ATOM 847 C CA . LEU A 1 112 ? 11.523 -0.935 6.329 1.00 89.88 112 LEU A CA 1
ATOM 848 C C . LEU A 1 112 ? 10.924 -1.089 7.735 1.00 89.88 112 LEU A C 1
ATOM 850 O O . LEU A 1 112 ? 10.295 -0.162 8.238 1.00 89.88 112 LEU A O 1
ATOM 854 N N . TYR A 1 113 ? 11.165 -2.228 8.391 1.00 91.62 113 TYR A N 1
ATOM 855 C CA . TYR A 1 113 ? 10.709 -2.493 9.759 1.00 91.62 113 TYR A CA 1
ATOM 856 C C . TYR A 1 113 ? 11.422 -1.637 10.823 1.00 91.62 113 TYR A C 1
ATOM 858 O O . TYR A 1 113 ? 10.971 -1.586 11.960 1.00 91.62 113 TYR A O 1
ATOM 866 N N . ARG A 1 114 ? 12.521 -0.955 10.469 1.00 91.81 114 ARG A N 1
ATOM 867 C CA . ARG A 1 114 ? 13.242 -0.016 11.346 1.00 91.81 114 ARG A CA 1
ATOM 868 C C . ARG A 1 114 ? 12.851 1.443 11.095 1.00 91.81 114 ARG A C 1
ATOM 870 O O . ARG A 1 114 ? 13.212 2.320 11.876 1.00 91.81 114 ARG A O 1
ATOM 877 N N . ASP A 1 115 ? 12.109 1.733 10.024 1.00 93.31 115 ASP A N 1
ATOM 878 C CA . ASP A 1 115 ? 11.663 3.091 9.712 1.00 93.31 115 ASP A CA 1
ATOM 879 C C . ASP A 1 115 ? 10.471 3.477 10.601 1.00 93.31 115 ASP A C 1
ATOM 881 O O . ASP A 1 115 ? 9.302 3.255 10.274 1.00 93.31 115 ASP A O 1
ATOM 885 N N . MET A 1 116 ? 10.771 4.092 11.747 1.00 93.44 116 MET A N 1
ATOM 886 C CA . MET A 1 116 ? 9.761 4.510 12.724 1.00 93.44 116 MET A CA 1
ATOM 887 C C . MET A 1 116 ? 8.722 5.471 12.144 1.00 93.44 116 MET A C 1
ATOM 889 O O . MET A 1 116 ? 7.567 5.469 12.577 1.00 93.44 116 MET A O 1
ATOM 893 N N . LYS A 1 117 ? 9.087 6.291 11.151 1.00 95.00 117 LYS A N 1
ATOM 894 C CA . LYS A 1 117 ? 8.136 7.196 10.501 1.00 95.00 117 LYS A CA 1
ATOM 895 C C . LYS A 1 117 ? 7.160 6.405 9.637 1.00 95.00 117 LYS A C 1
ATOM 897 O O . LYS A 1 117 ? 5.958 6.679 9.674 1.00 95.00 117 LYS A O 1
ATOM 902 N N . ALA A 1 118 ? 7.652 5.417 8.894 1.00 96.44 118 ALA A N 1
ATOM 903 C CA . ALA A 1 118 ? 6.819 4.515 8.111 1.00 96.44 118 ALA A CA 1
ATOM 904 C C . ALA A 1 118 ? 5.882 3.700 9.009 1.00 96.44 118 ALA A C 1
ATOM 906 O O . ALA A 1 118 ? 4.676 3.693 8.774 1.00 96.44 118 ALA A O 1
ATOM 907 N N . LEU A 1 119 ? 6.399 3.093 10.081 1.00 96.31 119 LEU A N 1
ATOM 908 C CA . LEU A 1 119 ? 5.583 2.310 11.009 1.00 96.31 119 LEU A CA 1
ATOM 909 C C . LEU A 1 119 ? 4.500 3.154 11.692 1.00 96.31 119 LEU A C 1
ATOM 911 O O . LEU A 1 119 ? 3.346 2.736 11.747 1.00 96.31 119 LEU A O 1
ATOM 915 N N . ASN A 1 120 ? 4.821 4.367 12.153 1.00 96.31 120 ASN A N 1
ATOM 916 C CA . ASN A 1 120 ? 3.814 5.262 12.732 1.00 96.31 120 ASN A CA 1
ATOM 917 C C . ASN A 1 120 ? 2.778 5.725 11.702 1.00 96.31 120 ASN A C 1
ATOM 919 O O . ASN A 1 120 ? 1.590 5.791 12.015 1.00 96.31 120 ASN A O 1
ATOM 923 N N . THR A 1 121 ? 3.201 5.984 10.461 1.00 98.00 121 THR A N 1
ATOM 924 C CA . THR A 1 121 ? 2.269 6.268 9.360 1.00 98.00 121 THR A CA 1
ATOM 925 C C . THR A 1 121 ? 1.331 5.082 9.139 1.00 98.00 121 THR A C 1
ATOM 927 O O . THR A 1 121 ? 0.130 5.266 8.973 1.00 98.00 121 THR A O 1
ATOM 930 N N . LEU A 1 122 ? 1.850 3.856 9.190 1.00 97.94 122 LEU A N 1
ATOM 931 C CA . LEU A 1 122 ? 1.059 2.644 9.030 1.00 97.94 122 LEU A CA 1
ATOM 932 C C . LEU A 1 122 ? 0.059 2.458 10.179 1.00 97.94 122 LEU A C 1
ATOM 934 O O . LEU A 1 122 ? -1.113 2.220 9.907 1.00 97.94 122 LEU A O 1
ATOM 938 N N . ARG A 1 123 ? 0.472 2.666 11.442 1.00 97.12 123 ARG A N 1
ATOM 939 C CA . ARG A 1 123 ? -0.433 2.663 12.614 1.00 97.12 123 ARG A CA 1
ATOM 940 C C . ARG A 1 123 ? -1.595 3.633 12.426 1.00 97.12 123 ARG A C 1
ATOM 942 O O . ARG A 1 123 ? -2.745 3.243 12.610 1.00 97.12 123 ARG A O 1
ATOM 949 N N . GLN A 1 124 ? -1.303 4.867 12.012 1.00 97.56 124 GLN A N 1
ATOM 950 C CA . GLN A 1 124 ? -2.328 5.878 11.737 1.00 97.56 124 GLN A CA 1
ATOM 951 C C . GLN A 1 124 ? -3.304 5.408 10.655 1.00 97.56 124 GLN A C 1
ATOM 953 O O . GLN A 1 124 ? -4.517 5.494 10.837 1.00 97.56 124 GLN A O 1
ATOM 958 N N . LEU A 1 125 ? -2.796 4.866 9.544 1.00 98.56 125 LEU A N 1
ATOM 959 C CA . LEU A 1 125 ? -3.652 4.397 8.457 1.00 98.56 125 LEU A CA 1
ATOM 960 C C . LEU A 1 125 ? -4.513 3.197 8.856 1.00 98.56 125 LEU A C 1
ATOM 962 O O . LEU A 1 125 ? -5.668 3.145 8.445 1.00 98.56 125 LEU A O 1
ATOM 966 N N . LEU A 1 126 ? -4.008 2.271 9.678 1.00 98.44 126 LEU A N 1
ATOM 967 C CA . LEU A 1 126 ? -4.803 1.149 10.190 1.00 98.44 126 LEU A CA 1
ATOM 968 C C . LEU A 1 126 ? -5.982 1.640 11.048 1.00 98.44 126 LEU A C 1
ATOM 970 O O . LEU A 1 126 ? -7.088 1.120 10.902 1.00 98.44 126 LEU A O 1
ATOM 974 N N . VAL A 1 1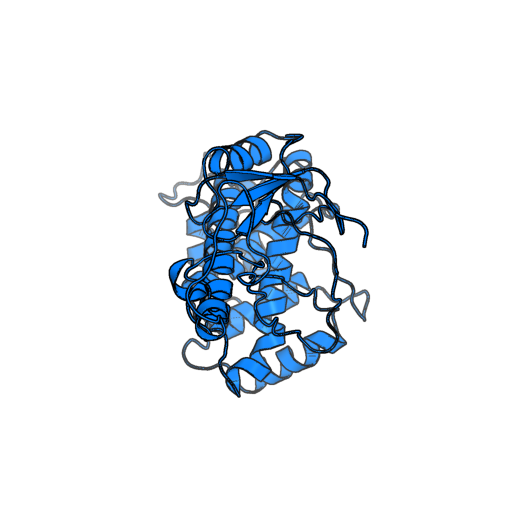27 ? -5.786 2.680 11.869 1.00 97.81 127 VAL A N 1
ATOM 975 C CA . VAL A 1 127 ? -6.880 3.317 12.627 1.00 97.81 127 VAL A CA 1
ATOM 976 C C . VAL A 1 127 ? -7.885 3.982 11.688 1.00 97.81 127 VAL A C 1
ATOM 978 O O . VAL A 1 127 ? -9.082 3.745 11.824 1.00 97.81 127 VAL A O 1
ATOM 981 N N . ILE A 1 128 ? -7.425 4.753 10.696 1.00 97.62 128 ILE A N 1
ATOM 982 C CA . ILE A 1 128 ? -8.310 5.384 9.698 1.00 97.62 128 ILE A CA 1
ATOM 983 C C . ILE A 1 128 ? -9.151 4.323 8.969 1.00 97.62 128 ILE A C 1
ATOM 985 O O . ILE A 1 128 ? -10.369 4.458 8.865 1.00 97.62 128 ILE A O 1
ATOM 989 N N . VAL A 1 129 ? -8.520 3.235 8.517 1.00 98.00 129 VAL A N 1
ATOM 990 C CA . VAL A 1 129 ? -9.194 2.104 7.864 1.00 98.00 129 VAL A CA 1
ATOM 991 C C . VAL A 1 129 ? -10.223 1.459 8.792 1.00 98.00 129 VAL A C 1
ATOM 993 O O . VAL A 1 129 ? -11.330 1.152 8.347 1.00 98.00 129 VAL A O 1
ATOM 996 N N . ARG A 1 130 ? -9.900 1.287 10.080 1.00 96.88 130 ARG A N 1
ATOM 997 C CA . ARG A 1 130 ? -10.830 0.743 11.075 1.00 96.88 130 ARG A CA 1
ATOM 998 C C . ARG A 1 130 ? -12.053 1.642 11.256 1.00 96.88 130 ARG A C 1
ATOM 1000 O O . ARG A 1 130 ? -13.167 1.128 11.212 1.00 96.88 130 ARG A O 1
ATOM 1007 N N . VAL A 1 131 ? -11.867 2.960 11.381 1.00 95.94 131 VAL A N 1
ATOM 1008 C CA . VAL A 1 131 ? -12.981 3.924 11.467 1.00 95.94 131 VAL A CA 1
ATOM 1009 C C . VAL A 1 131 ? -13.864 3.845 10.222 1.00 95.94 131 VAL A C 1
ATOM 1011 O O . VAL A 1 131 ? -15.086 3.769 10.328 1.00 95.94 131 VAL A O 1
ATOM 1014 N N . TRP A 1 132 ? -13.268 3.802 9.030 1.00 96.62 132 TRP A N 1
ATOM 1015 C CA . TRP A 1 132 ? -14.023 3.670 7.782 1.00 96.62 132 TRP A CA 1
ATOM 1016 C C . TRP A 1 132 ? -14.784 2.346 7.675 1.00 96.62 132 TRP A C 1
ATOM 1018 O O . TRP A 1 132 ? -15.889 2.327 7.134 1.00 96.62 132 TRP A O 1
ATOM 1028 N N . GLY A 1 133 ? -14.258 1.267 8.255 1.00 95.69 133 GLY A N 1
ATOM 1029 C CA . GLY A 1 133 ? -14.962 -0.009 8.374 1.00 95.69 133 GLY A CA 1
ATOM 1030 C C . GLY A 1 133 ? -16.243 0.062 9.206 1.00 95.69 133 GLY A C 1
ATOM 1031 O O . GLY A 1 133 ? -17.198 -0.646 8.891 1.00 95.69 133 GLY A O 1
ATOM 1032 N N . LEU A 1 134 ? -16.306 0.952 10.205 1.00 93.69 134 LEU A N 1
ATOM 1033 C CA . LEU A 1 134 ? -17.531 1.213 10.974 1.00 93.69 134 LEU A CA 1
ATOM 1034 C C . LEU A 1 134 ? -18.599 1.935 10.137 1.00 93.69 134 LEU A C 1
ATOM 1036 O O . LEU A 1 134 ? -19.790 1.767 10.380 1.00 93.69 134 LEU A O 1
ATOM 1040 N N . ILE A 1 135 ? 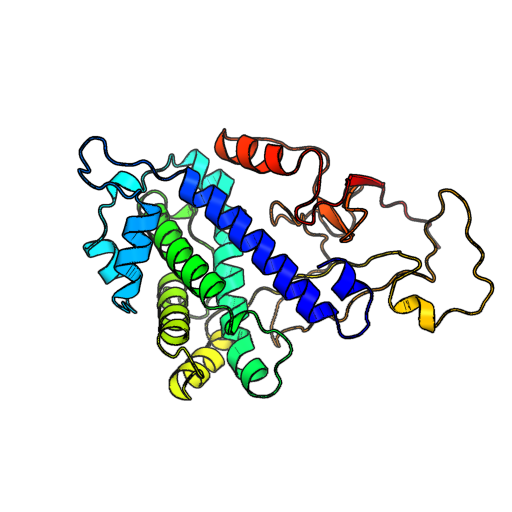-18.181 2.718 9.137 1.00 93.38 135 ILE A N 1
ATOM 1041 C CA . ILE A 1 135 ? -19.081 3.399 8.193 1.00 93.38 135 ILE A CA 1
ATOM 1042 C C . ILE A 1 135 ? -19.555 2.420 7.112 1.00 93.38 135 ILE A C 1
ATOM 1044 O O . ILE A 1 135 ? -20.730 2.406 6.743 1.00 93.38 135 ILE A O 1
ATOM 1048 N N . LYS A 1 136 ? -18.636 1.611 6.571 1.00 94.38 136 LYS A N 1
ATOM 1049 C CA . LYS A 1 136 ? -18.920 0.635 5.517 1.00 94.38 136 LYS A CA 1
ATOM 1050 C C . LYS A 1 136 ? -18.039 -0.602 5.660 1.00 94.38 136 LYS A C 1
ATOM 1052 O O . LYS A 1 136 ? -16.907 -0.623 5.191 1.00 94.38 136 LYS A O 1
ATOM 1057 N N . LEU A 1 137 ? -18.610 -1.686 6.178 1.00 93.50 137 LEU A N 1
ATOM 1058 C CA . LEU A 1 137 ? -17.880 -2.934 6.423 1.00 93.50 137 LEU A CA 1
ATOM 1059 C C . LEU A 1 137 ? -17.160 -3.482 5.175 1.00 93.50 137 LEU A C 1
ATOM 1061 O O . LEU A 1 137 ? -16.035 -3.961 5.266 1.00 93.50 137 LEU A O 1
ATOM 1065 N N . THR A 1 138 ? -17.765 -3.355 3.988 1.00 92.94 138 THR A N 1
ATOM 1066 C CA . THR A 1 138 ? -17.193 -3.877 2.732 1.00 92.94 138 THR A CA 1
ATOM 1067 C C . THR A 1 138 ? -15.975 -3.101 2.221 1.00 92.94 138 THR A C 1
ATOM 1069 O O . THR A 1 138 ? -15.414 -3.483 1.196 1.00 92.94 138 THR A O 1
ATOM 1072 N N . CYS A 1 139 ? -15.582 -1.994 2.865 1.00 93.81 139 CYS A N 1
ATOM 1073 C CA . CYS A 1 139 ? -14.333 -1.307 2.537 1.00 93.81 139 CYS A CA 1
ATOM 1074 C C . CYS A 1 139 ? -13.134 -1.831 3.332 1.00 93.81 139 CYS A C 1
ATOM 1076 O O . CYS A 1 139 ? -12.011 -1.448 3.012 1.00 93.81 139 CYS A O 1
ATOM 1078 N N . LEU A 1 140 ? -13.352 -2.664 4.358 1.00 95.81 140 LEU A N 1
ATOM 1079 C CA . LEU A 1 140 ? -12.261 -3.259 5.119 1.00 95.81 140 LEU A CA 1
ATOM 1080 C C . LEU A 1 140 ? -11.395 -4.168 4.230 1.00 95.81 140 LEU A C 1
ATOM 1082 O O . LEU A 1 140 ? -11.902 -4.763 3.271 1.00 95.81 140 LEU A O 1
ATOM 1086 N N . PRO A 1 141 ? -10.095 -4.303 4.550 1.00 97.06 141 PRO A N 1
ATOM 1087 C CA . PRO A 1 141 ? -9.242 -5.291 3.911 1.00 97.06 141 PRO A CA 1
ATOM 1088 C C . PRO A 1 141 ? -9.822 -6.698 4.074 1.00 97.06 141 PRO A C 1
ATOM 1090 O O . PRO A 1 141 ? -10.359 -7.052 5.125 1.00 97.06 141 PRO A O 1
ATOM 1093 N N . THR A 1 142 ? -9.702 -7.501 3.025 1.00 95.44 142 THR A N 1
ATOM 1094 C CA . THR A 1 142 ? -10.106 -8.905 3.027 1.00 95.44 142 THR A CA 1
ATOM 1095 C C . THR A 1 142 ? -8.883 -9.776 3.275 1.00 95.44 142 THR A C 1
ATOM 1097 O O . THR A 1 142 ? -7.840 -9.586 2.650 1.00 95.44 142 THR A O 1
ATOM 1100 N N . PHE A 1 143 ? -9.023 -10.748 4.172 1.00 95.19 143 PHE A N 1
ATOM 1101 C CA . PHE A 1 143 ? -7.967 -11.692 4.519 1.00 95.19 143 PHE A CA 1
ATOM 1102 C C . PHE A 1 143 ? -8.482 -13.119 4.386 1.00 95.19 143 PHE A C 1
ATOM 1104 O O . PHE A 1 143 ? -9.609 -13.418 4.784 1.00 95.19 143 PHE A O 1
ATOM 1111 N N . VAL A 1 144 ? -7.633 -14.011 3.879 1.00 94.44 144 VAL A N 1
ATOM 1112 C CA . VAL A 1 144 ? -7.857 -15.454 4.001 1.00 94.44 144 VAL A CA 1
ATOM 1113 C C . VAL A 1 144 ? -7.251 -15.878 5.332 1.00 94.44 144 VAL A C 1
ATOM 1115 O O . VAL A 1 144 ? -6.044 -15.766 5.527 1.00 94.44 144 VAL A O 1
ATOM 1118 N N . ARG A 1 145 ? -8.100 -16.297 6.267 1.00 94.38 145 ARG A N 1
ATOM 1119 C CA . ARG A 1 145 ? -7.755 -16.578 7.668 1.00 94.38 145 ARG A CA 1
ATOM 1120 C C . ARG A 1 145 ? -8.136 -18.006 8.034 1.00 94.38 145 ARG A C 1
ATOM 1122 O O . ARG A 1 145 ? -9.120 -18.519 7.507 1.00 94.38 145 ARG A O 1
ATOM 1129 N N . SER A 1 146 ? -7.387 -18.622 8.943 1.00 91.62 146 SER A N 1
ATOM 1130 C CA . SER A 1 146 ? -7.664 -19.986 9.413 1.00 91.62 146 SER A CA 1
ATOM 1131 C C . SER A 1 146 ? -8.825 -20.062 10.412 1.00 91.62 146 SER A C 1
ATOM 1133 O O . SER A 1 146 ? -9.445 -21.114 10.535 1.00 91.62 146 SER A O 1
ATOM 1135 N N . ALA A 1 147 ? -9.161 -18.951 11.082 1.00 92.75 147 ALA A N 1
ATOM 1136 C CA . ALA A 1 147 ? -10.263 -18.860 12.041 1.00 92.75 147 ALA A CA 1
ATOM 1137 C C . ALA A 1 147 ? -11.217 -17.691 11.729 1.00 92.75 147 ALA A C 1
ATOM 1139 O O . ALA A 1 147 ? -10.783 -16.567 11.469 1.00 92.75 147 ALA A O 1
ATOM 1140 N N . GLU A 1 148 ? -12.531 -17.930 11.798 1.00 88.75 148 GLU A N 1
ATOM 1141 C CA . GLU A 1 148 ? -13.570 -16.947 11.438 1.00 88.75 148 GLU A CA 1
ATOM 1142 C C . GLU A 1 148 ? -13.696 -15.760 12.406 1.00 88.75 148 GLU A C 1
ATOM 1144 O O . GLU A 1 148 ? -14.228 -14.710 12.048 1.00 88.75 148 GLU A O 1
ATOM 1149 N N . ASN A 1 149 ? -13.214 -15.891 13.635 1.00 91.94 149 ASN A N 1
ATOM 1150 C CA . ASN A 1 149 ? -13.272 -14.840 14.651 1.00 91.94 149 ASN A CA 1
ATOM 1151 C C . ASN A 1 149 ? -11.983 -14.007 14.736 1.00 91.94 149 ASN A C 1
ATOM 1153 O O . ASN A 1 149 ? -11.915 -13.080 15.540 1.00 91.94 149 ASN A O 1
ATOM 1157 N N . LEU A 1 150 ? -10.969 -14.302 13.916 1.00 95.19 150 LEU A N 1
ATOM 1158 C CA . LEU A 1 150 ? -9.712 -13.561 13.932 1.00 95.19 150 LEU A CA 1
ATOM 1159 C C . LEU A 1 150 ? -9.895 -12.159 13.331 1.00 95.19 150 LEU A C 1
ATOM 1161 O O . LEU A 1 150 ? -10.105 -12.020 12.120 1.00 95.19 150 LEU A O 1
ATOM 1165 N N . ASP A 1 151 ? -9.782 -11.123 14.166 1.00 96.06 151 ASP A N 1
ATOM 1166 C CA . ASP A 1 151 ? -9.691 -9.726 13.725 1.00 96.06 151 ASP A CA 1
ATOM 1167 C C . ASP A 1 151 ? -8.245 -9.403 13.327 1.00 96.06 151 ASP A C 1
ATOM 1169 O O . ASP A 1 151 ? -7.417 -8.961 14.128 1.00 96.06 151 ASP A O 1
ATOM 1173 N N . VAL A 1 152 ? -7.933 -9.664 12.057 1.00 97.31 152 VAL A N 1
ATOM 1174 C CA . VAL A 1 152 ? -6.592 -9.452 11.500 1.00 97.31 152 VAL A CA 1
ATOM 1175 C C . VAL A 1 152 ? -6.197 -7.975 11.550 1.00 97.31 152 VAL A C 1
ATOM 1177 O O . VAL A 1 152 ? -5.039 -7.667 11.805 1.00 97.31 152 VAL A O 1
ATOM 1180 N N . LEU A 1 153 ? -7.134 -7.041 11.360 1.00 97.88 153 LEU A N 1
ATOM 1181 C CA . LEU A 1 153 ? -6.815 -5.612 11.372 1.00 97.88 153 LEU A CA 1
ATOM 1182 C C . LEU A 1 153 ? -6.379 -5.152 12.772 1.00 97.88 153 LEU A C 1
ATOM 1184 O O . LEU A 1 153 ? -5.381 -4.438 12.899 1.00 97.88 153 LEU A O 1
ATOM 1188 N N . ALA A 1 154 ? -7.088 -5.600 13.812 1.00 97.88 154 ALA A N 1
ATOM 1189 C CA . ALA A 1 154 ? -6.707 -5.350 15.199 1.00 97.88 154 ALA A CA 1
ATOM 1190 C C . ALA A 1 154 ? -5.363 -6.013 15.554 1.00 97.88 154 ALA A C 1
ATOM 1192 O O . ALA A 1 154 ? -4.513 -5.377 16.182 1.00 97.88 154 ALA A O 1
ATOM 1193 N N . LEU A 1 155 ? -5.128 -7.250 15.094 1.00 98.06 155 LEU A N 1
ATOM 1194 C CA . LEU A 1 155 ? -3.851 -7.949 15.277 1.00 98.06 155 LEU A CA 1
ATOM 1195 C C . LEU A 1 155 ? -2.681 -7.183 14.638 1.00 98.06 155 LEU A C 1
ATOM 1197 O O . LEU A 1 155 ? -1.669 -6.948 15.299 1.00 98.06 155 LEU A O 1
ATOM 1201 N N . LEU A 1 156 ? -2.828 -6.745 13.384 1.00 98.38 156 LEU A N 1
ATOM 1202 C CA . LEU A 1 156 ? -1.813 -5.955 12.682 1.00 98.38 156 LEU A CA 1
ATOM 1203 C C . LEU A 1 156 ? -1.505 -4.654 13.430 1.00 98.38 156 LEU A C 1
ATOM 1205 O O . LEU A 1 156 ? -0.337 -4.317 13.621 1.00 98.38 156 LEU A O 1
ATOM 1209 N N . PHE A 1 157 ? -2.533 -3.940 13.899 1.00 98.50 157 PHE A N 1
ATOM 1210 C CA . PHE A 1 157 ? -2.339 -2.719 14.681 1.00 98.50 157 PHE A CA 1
ATOM 1211 C C . PHE A 1 157 ? -1.572 -2.982 15.982 1.00 98.50 157 PHE A C 1
ATOM 1213 O O . PHE A 1 157 ? -0.630 -2.246 16.287 1.00 98.50 157 PHE A O 1
ATOM 1220 N N . LYS A 1 158 ? -1.930 -4.037 16.725 1.00 97.88 158 LYS A N 1
ATOM 1221 C CA . LYS A 1 158 ? -1.253 -4.436 17.967 1.00 97.88 158 LYS A CA 1
ATOM 1222 C C . LYS A 1 158 ? 0.231 -4.711 17.726 1.00 97.88 158 LYS A C 1
ATOM 1224 O O . LYS A 1 158 ? 1.072 -4.150 18.426 1.00 97.88 158 LYS A O 1
ATOM 1229 N N . LEU A 1 159 ? 0.552 -5.550 16.740 1.00 97.62 159 LEU A N 1
ATOM 1230 C CA . LEU A 1 159 ? 1.927 -5.977 16.464 1.00 97.62 159 LEU A CA 1
ATOM 1231 C C . LEU A 1 159 ? 2.797 -4.829 15.934 1.00 97.62 159 LEU A C 1
ATOM 1233 O O . LEU A 1 159 ? 3.908 -4.639 16.422 1.00 97.62 159 LEU A O 1
ATOM 1237 N N . ILE A 1 160 ? 2.286 -3.998 15.014 1.00 97.12 160 ILE A N 1
ATOM 1238 C CA . ILE A 1 160 ? 3.013 -2.792 14.577 1.00 97.12 160 ILE A CA 1
ATOM 1239 C C . ILE A 1 160 ? 3.202 -1.823 15.754 1.00 97.12 160 ILE A C 1
ATOM 1241 O O . ILE A 1 160 ? 4.262 -1.216 15.883 1.00 97.12 160 ILE A O 1
ATOM 1245 N N . SER A 1 161 ? 2.200 -1.661 16.623 1.00 96.44 161 SER A N 1
ATOM 1246 C CA . SER A 1 161 ? 2.322 -0.778 17.790 1.00 96.44 161 SER A CA 1
ATOM 1247 C C . SER A 1 161 ? 3.375 -1.281 18.774 1.00 96.44 161 SER A C 1
ATOM 1249 O O . SER A 1 161 ? 4.191 -0.479 19.217 1.00 96.44 161 SER A O 1
ATOM 1251 N N . LYS A 1 162 ? 3.436 -2.592 19.046 1.00 95.75 162 LYS A N 1
ATOM 1252 C CA . LYS A 1 162 ? 4.528 -3.197 19.827 1.00 95.75 162 LYS A CA 1
ATOM 1253 C C . LYS A 1 162 ? 5.894 -2.917 19.199 1.00 95.75 162 LYS A C 1
ATOM 1255 O O . LYS A 1 162 ? 6.782 -2.435 19.894 1.00 95.75 162 LYS A O 1
ATOM 1260 N N . LEU A 1 163 ? 6.021 -3.129 17.886 1.00 94.31 163 LEU A N 1
ATOM 1261 C CA . LEU A 1 163 ? 7.262 -2.881 17.148 1.00 94.31 163 LEU A CA 1
ATOM 1262 C C . LEU A 1 163 ? 7.731 -1.421 17.261 1.00 94.31 163 LEU A C 1
ATOM 1264 O O . LEU A 1 163 ? 8.919 -1.167 17.414 1.00 94.31 163 LEU A O 1
ATOM 1268 N N . VAL A 1 164 ? 6.806 -0.455 17.215 1.00 93.38 164 VAL A N 1
ATOM 1269 C CA . VAL A 1 164 ? 7.135 0.973 17.380 1.00 93.38 164 VAL A CA 1
ATOM 1270 C C . VAL A 1 164 ? 7.562 1.307 18.809 1.00 93.38 164 VAL A C 1
ATOM 1272 O O . VAL A 1 164 ? 8.487 2.096 18.998 1.00 93.38 164 VAL A O 1
ATOM 1275 N N . VAL A 1 165 ? 6.889 0.740 19.814 1.00 89.75 165 VAL A N 1
ATOM 1276 C CA . VAL A 1 165 ? 7.204 0.988 21.232 1.00 89.75 165 VAL A CA 1
ATOM 1277 C C . VAL A 1 165 ? 8.598 0.461 21.586 1.00 89.75 165 VAL A C 1
ATOM 1279 O O . VAL A 1 165 ? 9.309 1.079 22.374 1.00 89.75 165 VAL A O 1
ATOM 1282 N N . GLN A 1 166 ? 9.017 -0.643 20.969 1.00 83.06 166 GLN A N 1
ATOM 1283 C CA . GLN A 1 166 ? 10.291 -1.327 21.214 1.00 83.06 166 GLN A CA 1
ATOM 1284 C C . GLN A 1 166 ? 11.453 -0.773 20.362 1.00 83.06 166 GLN A C 1
ATOM 1286 O O . GLN A 1 166 ? 12.319 -1.525 19.937 1.00 83.06 166 GLN A O 1
ATOM 1291 N N . SER A 1 167 ? 11.476 0.544 20.131 1.00 69.44 167 SER A N 1
ATOM 1292 C CA . SER A 1 167 ? 12.283 1.345 19.179 1.00 69.44 167 SER A CA 1
ATOM 1293 C C . SER A 1 167 ? 13.732 0.943 18.826 1.00 69.44 167 SER A C 1
ATOM 1295 O O . SER A 1 167 ? 14.242 1.439 17.820 1.00 69.44 167 SER A O 1
ATOM 1297 N N . HIS A 1 168 ? 14.409 0.098 19.604 1.00 67.12 168 HIS A N 1
ATOM 1298 C CA . HIS A 1 168 ? 15.784 -0.337 19.355 1.00 67.12 168 HIS A CA 1
ATOM 1299 C C . HIS A 1 168 ? 15.882 -1.752 18.770 1.00 67.12 168 HIS A C 1
ATOM 1301 O O . HIS A 1 168 ? 16.594 -1.914 17.781 1.00 67.12 168 HIS A O 1
ATOM 1307 N N . GLU A 1 169 ? 15.147 -2.735 19.304 1.00 81.38 169 GLU A N 1
ATOM 1308 C CA . GLU A 1 169 ? 15.086 -4.114 18.794 1.00 81.38 169 GLU A CA 1
ATOM 1309 C C . GLU A 1 169 ? 13.750 -4.774 19.188 1.00 81.38 169 GLU A C 1
ATOM 1311 O O . GLU A 1 169 ? 13.287 -4.574 20.314 1.00 81.38 169 GLU A O 1
ATOM 1316 N N . PRO A 1 170 ? 13.114 -5.549 18.287 1.00 87.94 170 PRO A N 1
ATOM 1317 C CA . PRO A 1 170 ? 11.913 -6.305 18.628 1.00 87.94 170 PRO A CA 1
ATOM 1318 C C . PRO A 1 170 ? 12.248 -7.390 19.657 1.00 87.94 170 PRO A C 1
ATOM 1320 O O . PRO A 1 170 ? 13.234 -8.107 19.492 1.00 87.94 170 PRO A O 1
ATOM 1323 N N . ASP A 1 171 ? 11.425 -7.523 20.698 1.00 90.19 171 ASP A N 1
ATOM 1324 C CA . ASP A 1 171 ? 11.633 -8.567 21.706 1.00 90.19 171 ASP A CA 1
ATOM 1325 C C . ASP A 1 171 ? 11.227 -9.964 21.204 1.00 90.19 171 ASP A C 1
ATOM 1327 O O . ASP A 1 171 ? 10.477 -10.111 20.233 1.00 90.19 171 ASP A O 1
ATOM 1331 N N . ASP A 1 172 ? 11.703 -11.003 21.897 1.00 92.62 172 ASP A N 1
ATOM 1332 C CA . ASP A 1 172 ? 11.411 -12.400 21.548 1.00 92.62 172 ASP A CA 1
ATOM 1333 C C . ASP A 1 172 ? 9.901 -12.674 21.515 1.00 92.62 172 ASP A C 1
ATOM 1335 O O . ASP A 1 172 ? 9.418 -13.410 20.659 1.00 92.62 172 ASP A O 1
ATOM 1339 N N . THR A 1 173 ? 9.121 -12.011 22.378 1.00 94.50 173 THR A N 1
ATOM 1340 C CA . THR A 1 173 ? 7.664 -12.199 22.424 1.00 94.50 173 THR A CA 1
ATOM 1341 C C . THR A 1 173 ? 6.973 -11.703 21.154 1.00 94.50 173 THR A C 1
ATOM 1343 O O . THR A 1 173 ? 6.058 -12.353 20.649 1.00 94.50 173 THR A O 1
ATOM 1346 N N . LEU A 1 174 ? 7.407 -10.561 20.616 1.00 95.19 174 LEU A N 1
ATOM 1347 C CA . LEU A 1 174 ? 6.904 -10.001 19.370 1.00 95.19 174 LEU A CA 1
ATOM 1348 C C . LEU A 1 174 ? 7.334 -10.863 18.182 1.00 95.19 174 LEU A C 1
ATOM 1350 O O . LEU A 1 174 ? 6.538 -11.083 17.266 1.00 95.19 174 LEU A O 1
ATOM 1354 N N . ILE A 1 175 ? 8.575 -11.354 18.195 1.00 95.12 175 ILE A N 1
ATOM 1355 C CA . ILE A 1 175 ? 9.094 -12.251 17.160 1.00 95.12 175 ILE A CA 1
ATOM 1356 C C . ILE A 1 175 ? 8.287 -13.555 17.137 1.00 95.12 175 ILE A C 1
ATOM 1358 O O . ILE A 1 175 ? 7.857 -13.972 16.060 1.00 95.12 175 ILE A O 1
ATOM 1362 N N . ASP A 1 176 ? 8.014 -14.155 18.295 1.00 95.56 176 ASP A N 1
ATOM 1363 C CA . ASP A 1 176 ? 7.204 -15.369 18.422 1.00 95.56 176 ASP A CA 1
ATOM 1364 C C . ASP A 1 176 ? 5.773 -15.154 17.914 1.00 95.56 176 ASP A C 1
ATOM 1366 O O . ASP A 1 176 ? 5.264 -15.954 17.128 1.00 95.56 176 ASP A O 1
ATOM 1370 N N . GLU A 1 177 ? 5.131 -14.037 18.278 1.00 96.25 177 GLU A N 1
ATOM 1371 C CA . GLU A 1 177 ? 3.809 -13.683 17.744 1.00 96.25 177 GLU A CA 1
ATOM 1372 C C . GLU A 1 177 ? 3.835 -13.518 16.211 1.00 96.25 177 GLU A C 1
ATOM 1374 O O . GLU A 1 177 ? 2.906 -13.957 15.528 1.00 96.25 177 GLU A O 1
ATOM 1379 N N . CYS A 1 178 ? 4.897 -12.927 15.650 1.00 95.62 178 CYS A N 1
ATOM 1380 C CA . CYS A 1 178 ? 5.051 -12.766 14.202 1.00 95.62 178 CYS A CA 1
ATOM 1381 C C . CYS A 1 178 ? 5.314 -14.097 13.481 1.00 95.62 178 CYS A C 1
ATOM 1383 O O . CYS A 1 178 ? 4.810 -14.286 12.373 1.00 95.62 178 CYS A O 1
ATOM 1385 N N . CYS A 1 179 ? 6.027 -15.042 14.106 1.00 94.69 179 CYS A N 1
ATOM 1386 C CA . CYS A 1 179 ? 6.242 -16.392 13.568 1.00 94.69 179 CYS A CA 1
ATOM 1387 C C . CYS A 1 179 ? 4.926 -17.153 13.348 1.00 94.69 179 CYS A C 1
ATOM 1389 O O . CYS A 1 179 ? 4.838 -17.997 12.459 1.00 94.69 179 CYS A O 1
ATOM 1391 N N . LEU A 1 180 ? 3.890 -16.854 14.136 1.00 94.31 180 LEU A N 1
ATOM 1392 C CA . LEU A 1 180 ? 2.588 -17.509 14.022 1.00 94.31 180 LEU A CA 1
ATOM 1393 C C . LEU A 1 180 ? 1.727 -16.949 12.879 1.00 94.31 180 LEU A C 1
ATOM 1395 O O . LEU A 1 180 ? 0.786 -17.626 12.457 1.00 94.31 180 LEU A O 1
ATOM 1399 N N . LEU A 1 181 ? 2.024 -15.754 12.353 1.00 94.38 181 LEU A N 1
ATOM 1400 C CA . LEU A 1 181 ? 1.180 -15.083 11.353 1.00 94.38 181 LEU A CA 1
ATOM 1401 C C . LEU A 1 181 ? 0.891 -15.937 10.107 1.00 94.38 181 LEU A C 1
ATOM 1403 O O . LEU A 1 181 ? -0.290 -16.044 9.765 1.00 94.38 181 LEU A O 1
ATOM 1407 N N . PRO A 1 182 ? 1.877 -16.596 9.460 1.00 92.50 182 PRO A N 1
ATOM 1408 C CA . PRO A 1 182 ? 1.616 -17.409 8.269 1.00 92.50 182 PRO A CA 1
ATOM 1409 C C . PRO A 1 182 ? 0.662 -18.588 8.518 1.00 92.50 182 PRO A C 1
ATOM 1411 O O . PRO A 1 182 ? -0.011 -19.039 7.595 1.00 92.50 182 PRO A O 1
ATOM 1414 N N . SER A 1 183 ? 0.559 -19.073 9.764 1.00 92.50 183 SER A N 1
ATOM 1415 C CA . SER A 1 183 ? -0.391 -20.134 10.146 1.00 92.50 183 SER A CA 1
ATOM 1416 C C . SER A 1 183 ? -1.817 -19.622 10.403 1.00 92.50 183 SER A C 1
ATOM 1418 O O . SER A 1 183 ? -2.785 -20.387 10.386 1.00 92.50 183 SER A O 1
ATOM 1420 N N . GLN A 1 184 ? -1.964 -18.320 10.652 1.00 94.12 184 GLN A N 1
ATOM 1421 C CA . GLN A 1 184 ? -3.234 -17.682 11.004 1.00 94.12 184 GLN A CA 1
ATOM 1422 C C . GLN A 1 184 ? -3.888 -16.996 9.805 1.00 94.12 184 GLN A C 1
ATOM 1424 O O . GLN A 1 184 ? -5.116 -16.972 9.683 1.00 94.12 184 GLN A O 1
ATOM 1429 N N . VAL A 1 185 ? -3.068 -16.414 8.931 1.00 94.44 185 VAL A N 1
ATOM 1430 C CA . VAL A 1 185 ? -3.496 -15.590 7.805 1.00 94.44 185 VAL A CA 1
ATOM 1431 C C . VAL A 1 185 ? -2.597 -15.867 6.611 1.00 94.44 185 VAL A C 1
ATOM 1433 O O . VAL A 1 185 ? -1.374 -15.891 6.720 1.00 94.44 185 VAL A O 1
ATOM 1436 N N . MET A 1 186 ? -3.208 -16.022 5.443 1.00 92.88 186 MET A N 1
ATOM 1437 C CA . MET A 1 186 ? -2.486 -16.133 4.185 1.00 92.88 186 MET A CA 1
ATOM 1438 C C . MET A 1 186 ? -1.754 -14.825 3.881 1.00 92.88 186 MET A C 1
ATOM 1440 O O . MET A 1 186 ? -2.375 -13.765 3.771 1.00 92.88 186 MET A O 1
ATOM 1444 N N . ILE A 1 187 ? -0.439 -14.907 3.697 1.00 92.38 187 ILE A N 1
ATOM 1445 C CA . ILE A 1 187 ? 0.391 -13.740 3.405 1.00 92.38 187 ILE A CA 1
ATOM 1446 C C . ILE A 1 187 ? 0.378 -13.480 1.887 1.00 92.38 187 ILE A C 1
ATOM 1448 O O . ILE A 1 187 ? 0.763 -14.362 1.114 1.00 92.38 187 ILE A O 1
ATOM 1452 N N . PRO A 1 188 ? -0.060 -12.301 1.410 1.00 88.44 188 PRO A N 1
ATOM 1453 C CA . PRO A 1 188 ? 0.014 -11.965 -0.007 1.00 88.44 188 PRO A CA 1
ATOM 1454 C C . PRO A 1 188 ? 1.443 -11.565 -0.384 1.00 88.44 188 PRO A C 1
ATOM 1456 O O . PRO A 1 188 ? 2.061 -10.745 0.299 1.00 88.44 188 PRO A O 1
ATOM 1459 N N . GLN A 1 189 ? 1.960 -12.080 -1.504 1.00 83.81 189 GLN A N 1
ATOM 1460 C CA . GLN A 1 189 ? 3.272 -11.659 -1.992 1.00 83.81 189 GLN A CA 1
ATOM 1461 C C . GLN A 1 189 ? 3.191 -10.246 -2.575 1.00 83.81 189 GLN A C 1
ATOM 1463 O O . GLN A 1 189 ? 2.540 -9.998 -3.593 1.00 83.81 189 GLN A O 1
ATOM 1468 N N . MET A 1 190 ? 3.918 -9.310 -1.971 1.00 83.56 190 MET A N 1
ATOM 1469 C CA . MET A 1 190 ? 4.137 -8.001 -2.577 1.00 83.56 190 MET A CA 1
ATOM 1470 C C . MET A 1 190 ? 5.249 -8.101 -3.624 1.00 83.56 190 MET A C 1
ATOM 1472 O O . MET A 1 190 ? 6.309 -8.654 -3.348 1.00 83.56 190 MET A O 1
ATOM 1476 N N . LYS A 1 191 ? 5.027 -7.536 -4.818 1.00 74.19 191 LYS A N 1
ATOM 1477 C CA . LYS A 1 191 ? 6.054 -7.366 -5.862 1.00 74.19 191 LYS A CA 1
ATOM 1478 C C . LYS A 1 191 ? 6.580 -5.927 -5.837 1.00 74.19 191 LYS A C 1
ATOM 1480 O O . LYS A 1 191 ? 6.037 -5.068 -6.536 1.00 74.19 191 LYS A O 1
ATOM 1485 N N . PRO A 1 192 ? 7.577 -5.606 -4.999 1.00 67.44 192 PRO A N 1
ATOM 1486 C CA . PRO A 1 192 ? 8.005 -4.225 -4.811 1.00 67.44 192 PRO A CA 1
ATOM 1487 C C . PRO A 1 192 ? 8.920 -3.732 -5.939 1.00 67.44 192 PRO A C 1
ATOM 1489 O O . PRO A 1 192 ? 9.099 -2.527 -6.109 1.00 67.44 192 PRO A O 1
ATOM 1492 N N . THR A 1 193 ? 9.502 -4.640 -6.718 1.00 73.31 193 THR A N 1
ATOM 1493 C CA . THR A 1 193 ? 10.394 -4.340 -7.835 1.00 73.31 193 THR A CA 1
ATOM 1494 C C . THR A 1 193 ? 9.826 -4.913 -9.129 1.00 73.31 193 THR A C 1
ATOM 1496 O O . THR A 1 193 ? 9.066 -5.878 -9.147 1.00 73.31 193 THR A O 1
ATOM 1499 N N . THR A 1 194 ? 10.155 -4.254 -10.231 1.00 78.94 194 THR A N 1
ATOM 1500 C CA . THR A 1 194 ? 9.745 -4.641 -11.582 1.00 78.94 194 THR A CA 1
ATOM 1501 C C . THR A 1 194 ? 10.981 -4.943 -12.405 1.00 78.94 194 THR A C 1
ATOM 1503 O O . THR A 1 194 ? 12.047 -4.386 -12.129 1.00 78.94 194 THR A O 1
ATOM 1506 N N . SER A 1 195 ? 10.838 -5.761 -13.443 1.00 80.81 195 SER A N 1
ATOM 1507 C CA . SER A 1 195 ? 11.891 -5.901 -14.441 1.00 80.81 195 SER A CA 1
ATOM 1508 C C . SER A 1 195 ? 12.192 -4.555 -15.110 1.00 80.81 195 SER A C 1
ATOM 1510 O O . SER A 1 195 ? 11.346 -3.649 -15.185 1.00 80.81 195 SER A O 1
ATOM 1512 N N . ILE A 1 196 ? 13.441 -4.386 -15.535 1.00 78.69 196 ILE A N 1
ATOM 1513 C CA . ILE A 1 196 ? 13.896 -3.199 -16.257 1.00 78.69 196 ILE A CA 1
ATOM 1514 C C . ILE A 1 196 ? 14.838 -3.604 -17.380 1.00 78.69 196 ILE A C 1
ATOM 1516 O O . ILE A 1 196 ? 15.706 -4.448 -17.187 1.00 78.69 196 ILE A O 1
ATOM 1520 N N . VAL A 1 197 ? 14.684 -2.951 -18.528 1.00 82.31 197 VAL A N 1
ATOM 1521 C CA . VAL A 1 197 ? 15.640 -3.009 -19.634 1.00 82.31 197 VAL A CA 1
ATOM 1522 C C . VAL A 1 197 ? 16.417 -1.699 -19.627 1.00 82.31 197 VAL A C 1
ATOM 1524 O O . VAL A 1 197 ? 15.840 -0.626 -19.820 1.00 82.31 197 VAL A O 1
ATOM 1527 N N . CYS A 1 198 ? 17.708 -1.755 -19.303 1.00 79.25 198 CYS A N 1
ATOM 1528 C CA . CYS A 1 198 ? 18.557 -0.568 -19.201 1.00 79.25 198 CYS A CA 1
ATOM 1529 C C . CYS A 1 198 ? 20.029 -0.930 -19.411 1.00 79.25 198 CYS A C 1
ATOM 1531 O O . CYS A 1 198 ? 20.494 -1.950 -18.908 1.00 79.25 198 CYS A O 1
ATOM 1533 N N . ILE A 1 199 ? 20.776 -0.044 -20.076 1.00 80.44 199 ILE A N 1
ATOM 1534 C CA . ILE A 1 199 ? 22.234 -0.168 -20.239 1.00 80.44 199 ILE A CA 1
ATOM 1535 C C . ILE A 1 199 ? 22.928 -0.178 -18.879 1.00 80.44 199 ILE A C 1
ATOM 1537 O O . ILE A 1 199 ? 23.831 -0.963 -18.671 1.00 80.44 199 ILE A O 1
ATOM 1541 N N . ALA A 1 200 ? 22.477 0.631 -17.921 1.00 79.94 200 ALA A N 1
ATOM 1542 C CA . ALA A 1 200 ? 23.030 0.647 -16.568 1.00 79.94 200 ALA A CA 1
ATOM 1543 C C . ALA A 1 200 ? 22.391 -0.406 -15.640 1.00 79.94 200 ALA A C 1
ATOM 1545 O O . ALA A 1 200 ? 22.414 -0.239 -14.422 1.00 79.94 200 ALA A O 1
ATOM 1546 N N . SER A 1 201 ? 21.741 -1.440 -16.186 1.00 81.62 201 SER A N 1
ATOM 1547 C CA . SER A 1 201 ? 21.217 -2.525 -15.358 1.00 81.62 201 SER A CA 1
ATOM 1548 C C . SER A 1 201 ? 22.363 -3.376 -14.802 1.00 81.62 201 SER A C 1
ATOM 1550 O O . SER A 1 201 ? 23.442 -3.433 -15.398 1.00 81.62 201 SER A O 1
ATOM 1552 N N . PRO A 1 202 ? 22.130 -4.096 -13.696 1.00 83.19 202 PRO A N 1
ATOM 1553 C CA . PRO A 1 202 ? 23.106 -5.057 -13.207 1.00 83.19 202 PRO A CA 1
ATOM 1554 C C . PRO A 1 202 ? 23.458 -6.159 -14.223 1.00 83.19 202 PRO A C 1
ATOM 1556 O O . PRO A 1 202 ? 24.560 -6.693 -14.179 1.00 83.19 202 PRO A O 1
ATOM 1559 N N . SER A 1 203 ? 22.578 -6.447 -15.191 1.00 84.62 203 SER A N 1
ATOM 1560 C CA . SER A 1 203 ? 22.853 -7.392 -16.282 1.00 84.62 203 SER A CA 1
ATOM 1561 C C . SER A 1 203 ? 24.019 -6.960 -17.185 1.00 84.62 203 SER A C 1
ATOM 1563 O O . SER A 1 203 ? 24.573 -7.800 -17.895 1.00 84.62 203 SER A O 1
ATOM 1565 N N . LEU A 1 204 ? 24.421 -5.677 -17.164 1.00 84.56 204 LEU A N 1
ATOM 1566 C CA . LEU A 1 204 ? 25.497 -5.144 -18.009 1.00 84.56 204 LEU A CA 1
ATOM 1567 C C . LEU A 1 204 ? 26.841 -5.844 -17.769 1.00 84.56 204 LEU A C 1
ATOM 1569 O O . LEU A 1 204 ? 27.575 -6.078 -18.725 1.00 84.56 204 LEU A O 1
ATOM 1573 N N . SER A 1 205 ? 27.166 -6.205 -16.522 1.00 82.69 205 SER A N 1
ATOM 1574 C CA . SER A 1 205 ? 28.445 -6.858 -16.194 1.00 82.69 205 SER A CA 1
ATOM 1575 C C . SER A 1 205 ? 28.603 -8.245 -16.814 1.00 82.69 205 SER A C 1
ATOM 1577 O O . SER A 1 205 ? 29.715 -8.760 -16.871 1.00 82.69 205 SER A O 1
ATOM 1579 N N . TYR A 1 206 ? 27.504 -8.842 -17.274 1.00 84.81 206 TYR A N 1
ATOM 1580 C CA . TYR A 1 206 ? 27.478 -10.160 -17.901 1.00 84.81 206 TYR A CA 1
ATOM 1581 C C . TYR A 1 206 ? 27.462 -10.089 -19.436 1.00 84.81 206 TYR A C 1
ATOM 1583 O O . TYR A 1 206 ? 27.388 -11.122 -20.096 1.00 84.81 206 TYR A O 1
ATOM 1591 N N . GLN A 1 207 ? 27.521 -8.887 -20.022 1.00 86.56 207 GLN A N 1
ATOM 1592 C CA . GLN A 1 207 ? 27.476 -8.707 -21.472 1.00 86.56 207 GLN A CA 1
ATOM 1593 C C . GLN A 1 207 ? 28.860 -8.800 -22.113 1.00 86.56 207 GLN A C 1
ATOM 1595 O O . GLN A 1 207 ? 29.858 -8.323 -21.573 1.00 86.56 207 GLN A O 1
ATOM 1600 N N . SER A 1 208 ? 28.896 -9.356 -23.324 1.00 87.56 208 SER A N 1
ATOM 1601 C CA . SER A 1 208 ? 30.066 -9.270 -24.199 1.00 87.56 208 SER A CA 1
ATOM 1602 C C . SER A 1 208 ? 30.076 -7.926 -24.929 1.00 87.56 208 SER A C 1
ATOM 1604 O O . SER A 1 208 ? 29.042 -7.475 -25.420 1.00 87.56 208 SER A O 1
ATOM 1606 N N . PHE A 1 209 ? 31.242 -7.284 -25.009 1.00 87.56 209 PHE A N 1
ATOM 1607 C CA . PHE A 1 209 ? 31.408 -5.989 -25.672 1.00 87.56 209 PHE A CA 1
ATOM 1608 C C . PHE A 1 209 ? 32.042 -6.139 -27.068 1.00 87.56 209 PHE A C 1
ATOM 1610 O O . PHE A 1 209 ? 32.904 -7.001 -27.244 1.00 87.56 209 PHE A O 1
ATOM 1617 N N . PRO A 1 210 ? 31.678 -5.280 -28.044 1.00 90.00 210 PRO A N 1
ATOM 1618 C CA . PRO A 1 210 ? 30.726 -4.168 -27.938 1.00 90.00 210 PRO A CA 1
ATOM 1619 C C . PRO A 1 210 ? 29.260 -4.628 -27.990 1.00 90.00 210 PRO A C 1
ATOM 1621 O O . PRO A 1 210 ? 28.909 -5.534 -28.740 1.00 90.00 210 PRO A O 1
ATOM 1624 N N . ILE A 1 211 ? 28.391 -3.956 -27.230 1.00 88.69 211 ILE A N 1
ATOM 1625 C CA . ILE A 1 211 ? 26.942 -4.191 -27.288 1.00 88.69 211 ILE A CA 1
ATOM 1626 C C . ILE A 1 211 ? 26.380 -3.452 -28.504 1.00 88.69 211 ILE A C 1
ATOM 1628 O O . ILE A 1 211 ? 26.584 -2.244 -28.645 1.00 88.69 211 ILE A O 1
ATOM 1632 N N . GLN A 1 212 ? 25.663 -4.166 -29.370 1.00 89.19 212 GLN A N 1
ATOM 1633 C CA . GLN A 1 212 ? 24.942 -3.579 -30.499 1.00 89.19 212 GLN A CA 1
ATOM 1634 C C . GLN A 1 212 ? 23.527 -3.194 -30.064 1.00 89.19 212 GLN A C 1
ATOM 1636 O O . GLN A 1 212 ? 22.823 -3.990 -29.447 1.00 89.19 212 GLN A O 1
ATOM 1641 N N . LEU A 1 213 ? 23.126 -1.958 -30.360 1.00 89.94 213 LEU A N 1
ATOM 1642 C CA . LEU A 1 213 ? 21.821 -1.409 -30.001 1.00 89.94 213 LEU A CA 1
ATOM 1643 C C . LEU A 1 213 ? 21.174 -0.799 -31.240 1.00 89.94 213 LEU A C 1
ATOM 1645 O O . LEU A 1 213 ? 21.823 -0.056 -31.977 1.00 89.94 213 LEU A O 1
ATOM 1649 N N . GLU A 1 214 ? 19.884 -1.061 -31.425 1.00 90.56 214 GLU A N 1
ATOM 1650 C CA . GLU A 1 214 ? 19.094 -0.515 -32.525 1.00 90.56 214 GLU A CA 1
ATOM 1651 C C . GLU A 1 214 ? 18.053 0.475 -32.004 1.00 90.56 214 GLU A C 1
ATOM 1653 O O . GLU A 1 214 ? 17.416 0.277 -30.964 1.00 90.56 214 GLU A O 1
ATOM 1658 N N . PHE A 1 215 ? 17.872 1.581 -32.725 1.00 86.44 215 PHE A N 1
ATOM 1659 C CA . PHE A 1 215 ? 16.891 2.586 -32.338 1.00 86.44 215 PHE A CA 1
ATOM 1660 C C . PHE A 1 215 ? 15.474 2.001 -32.384 1.00 86.44 215 PHE A C 1
ATOM 1662 O O . PHE A 1 215 ? 15.013 1.540 -33.423 1.00 86.44 215 PHE A O 1
ATOM 1669 N N . GLY A 1 216 ? 14.765 2.078 -31.256 1.00 80.50 216 GLY A N 1
ATOM 1670 C CA . GLY A 1 216 ? 13.388 1.594 -31.138 1.00 80.50 216 GLY A CA 1
ATOM 1671 C C . GLY A 1 216 ? 13.253 0.107 -30.805 1.00 80.50 216 GLY A C 1
ATOM 1672 O O . GLY A 1 216 ? 12.124 -0.344 -30.627 1.00 80.50 216 GLY A O 1
ATOM 1673 N N . VAL A 1 217 ? 14.362 -0.623 -30.659 1.00 83.69 217 VAL A N 1
ATOM 1674 C CA . VAL A 1 217 ? 14.379 -2.039 -30.264 1.00 83.69 217 VAL A CA 1
ATOM 1675 C C . VAL A 1 217 ? 14.844 -2.145 -28.810 1.00 83.69 217 VAL A C 1
ATOM 1677 O O . VAL A 1 217 ? 15.881 -1.592 -28.442 1.00 83.69 217 VAL A O 1
ATOM 1680 N N . GLU A 1 218 ? 14.058 -2.806 -27.954 1.00 81.94 218 GLU A N 1
ATOM 1681 C CA . GLU A 1 218 ? 14.478 -3.092 -26.576 1.00 81.94 218 GLU A CA 1
ATOM 1682 C C . GLU A 1 218 ? 15.418 -4.314 -26.581 1.00 81.94 218 GLU A C 1
ATOM 1684 O O . GLU A 1 218 ? 15.043 -5.356 -27.110 1.00 81.94 218 GLU A O 1
ATOM 1689 N N . PRO A 1 219 ? 16.649 -4.201 -26.052 1.00 85.62 219 PRO A N 1
ATOM 1690 C CA . PRO A 1 219 ? 17.616 -5.295 -26.082 1.00 85.62 219 PRO A CA 1
ATOM 1691 C C . PRO A 1 219 ? 17.327 -6.322 -24.981 1.00 85.62 219 PRO A C 1
ATOM 1693 O O . PRO A 1 219 ? 17.571 -6.053 -23.801 1.00 85.62 219 PRO A O 1
ATOM 1696 N N . ASP A 1 220 ? 16.878 -7.517 -25.368 1.00 84.44 220 ASP A N 1
ATOM 1697 C CA . ASP A 1 220 ? 16.557 -8.617 -24.443 1.00 84.44 220 ASP A CA 1
ATOM 1698 C C . ASP A 1 220 ? 17.734 -8.994 -23.534 1.00 84.44 220 ASP A C 1
ATOM 1700 O O . ASP A 1 220 ? 17.553 -9.310 -22.359 1.00 84.44 220 ASP A O 1
ATOM 1704 N N . SER A 1 221 ? 18.966 -8.883 -24.040 1.00 84.81 221 SER A N 1
ATOM 1705 C CA . SER A 1 221 ? 20.171 -9.203 -23.271 1.00 84.81 221 SER A CA 1
ATOM 1706 C C . SER A 1 221 ? 20.392 -8.279 -22.065 1.00 84.81 221 SER A C 1
ATOM 1708 O O . SER A 1 221 ? 21.116 -8.642 -21.140 1.00 84.81 221 SER A O 1
ATOM 1710 N N . LEU A 1 222 ? 19.757 -7.102 -22.041 1.00 86.50 222 LEU A N 1
ATOM 1711 C CA . LEU A 1 222 ? 19.831 -6.133 -20.944 1.00 86.50 222 LEU A CA 1
ATOM 1712 C C . LEU A 1 222 ? 18.609 -6.168 -20.022 1.00 86.50 222 LEU A C 1
ATOM 1714 O O . LEU A 1 222 ? 18.471 -5.287 -19.163 1.00 86.50 222 LEU A O 1
ATOM 1718 N N . VAL A 1 223 ? 17.715 -7.145 -20.193 1.00 87.31 223 VAL A N 1
ATOM 1719 C CA . VAL A 1 223 ? 16.638 -7.387 -19.236 1.00 87.31 223 VAL A CA 1
ATOM 1720 C C . VAL A 1 223 ? 17.271 -7.793 -17.910 1.00 87.31 223 VAL A C 1
ATOM 1722 O O . VAL A 1 223 ? 18.095 -8.704 -17.825 1.00 87.31 223 VAL A O 1
ATOM 1725 N N . PHE A 1 224 ? 16.890 -7.085 -16.856 1.00 85.44 224 PHE A N 1
ATOM 1726 C CA . PHE A 1 224 ? 17.220 -7.454 -15.493 1.00 85.44 224 PHE A CA 1
ATOM 1727 C C . PHE A 1 224 ? 15.936 -7.751 -14.725 1.00 85.44 224 PHE A C 1
ATOM 1729 O O . PHE A 1 224 ? 15.089 -6.864 -14.543 1.00 85.44 224 PHE A O 1
ATOM 1736 N N . GLU A 1 225 ? 15.811 -8.994 -14.267 1.00 85.44 225 GLU A N 1
ATOM 1737 C CA . GLU A 1 225 ? 14.752 -9.432 -13.368 1.00 85.44 225 GLU A CA 1
ATOM 1738 C C . GLU A 1 225 ? 15.311 -9.517 -11.944 1.00 85.44 225 GLU A C 1
ATOM 1740 O O . GLU A 1 225 ? 16.232 -10.289 -11.693 1.00 85.44 225 GLU A O 1
ATOM 1745 N N . PRO A 1 226 ? 14.818 -8.687 -11.011 1.00 79.75 226 PRO A N 1
ATOM 1746 C CA . PRO A 1 226 ? 15.294 -8.723 -9.640 1.00 79.75 226 PRO A CA 1
ATOM 1747 C C . PRO A 1 226 ? 14.778 -9.975 -8.931 1.00 79.75 226 PRO A C 1
ATOM 1749 O O . PRO A 1 226 ? 13.578 -10.262 -8.995 1.00 79.75 226 PRO A O 1
ATOM 1752 N N . ASP A 1 227 ? 15.658 -10.638 -8.181 1.00 76.62 227 ASP A N 1
ATOM 1753 C CA . ASP A 1 227 ? 15.263 -11.718 -7.281 1.00 76.62 227 ASP A CA 1
ATOM 1754 C C . ASP A 1 227 ? 14.185 -11.233 -6.309 1.00 76.62 227 ASP A C 1
ATOM 1756 O O . ASP A 1 227 ? 14.281 -10.163 -5.693 1.00 76.62 227 ASP A O 1
ATOM 1760 N N . GLN A 1 228 ? 13.120 -12.022 -6.192 1.00 72.06 228 GLN A N 1
ATOM 1761 C CA . GLN A 1 228 ? 12.050 -11.758 -5.245 1.00 72.06 228 GLN A CA 1
ATOM 1762 C C . GLN A 1 228 ? 12.306 -12.573 -3.984 1.00 72.06 228 GLN A C 1
ATOM 1764 O O . GLN A 1 228 ? 12.341 -13.798 -4.036 1.00 72.06 228 GLN A O 1
ATOM 1769 N N . ASN A 1 229 ? 12.411 -11.901 -2.837 1.00 71.06 229 ASN A N 1
ATOM 1770 C CA . ASN A 1 229 ? 12.348 -12.571 -1.539 1.00 71.06 229 ASN A CA 1
ATOM 1771 C C . ASN A 1 229 ? 10.906 -13.043 -1.309 1.00 71.06 229 ASN A C 1
ATOM 1773 O O . ASN A 1 229 ? 10.041 -12.284 -0.848 1.00 71.06 229 ASN A O 1
ATOM 1777 N N . ILE A 1 230 ? 10.629 -14.271 -1.739 1.00 74.00 230 ILE A N 1
ATOM 1778 C CA . ILE A 1 230 ? 9.345 -14.944 -1.559 1.00 74.00 230 ILE A CA 1
ATOM 1779 C C . ILE A 1 230 ? 9.256 -15.377 -0.098 1.00 74.00 230 ILE A C 1
ATOM 1781 O O . ILE A 1 230 ? 10.146 -16.064 0.387 1.00 74.00 230 ILE A O 1
ATOM 1785 N N . ILE A 1 231 ? 8.197 -14.960 0.598 1.00 75.50 231 ILE A N 1
ATOM 1786 C CA . ILE A 1 231 ? 7.905 -15.507 1.928 1.00 75.50 231 ILE A CA 1
ATOM 1787 C C . ILE A 1 231 ? 7.359 -16.921 1.721 1.00 75.50 231 ILE A C 1
ATOM 1789 O O . ILE A 1 231 ? 6.500 -17.135 0.859 1.00 75.50 231 ILE A O 1
ATOM 1793 N N . GLU A 1 232 ? 7.845 -17.886 2.495 1.00 71.44 232 GLU A N 1
ATOM 1794 C CA . GLU A 1 232 ? 7.345 -19.257 2.438 1.00 71.44 232 GLU A CA 1
ATOM 1795 C C . GLU A 1 232 ? 5.818 -19.300 2.656 1.00 71.44 232 GLU A C 1
ATOM 1797 O O . GLU A 1 232 ? 5.269 -18.616 3.521 1.00 71.44 232 GLU A O 1
ATOM 1802 N N . GLY A 1 233 ? 5.107 -20.062 1.820 1.00 69.00 233 GLY A N 1
ATOM 1803 C CA . GLY A 1 233 ? 3.642 -20.151 1.865 1.00 69.00 233 GLY A CA 1
ATOM 1804 C C . GLY A 1 233 ? 2.883 -18.977 1.226 1.00 69.00 233 GLY A C 1
ATOM 1805 O O . GLY A 1 233 ? 1.651 -18.985 1.228 1.00 69.00 233 GLY A O 1
ATOM 1806 N N . CYS A 1 234 ? 3.565 -17.983 0.641 1.00 72.25 234 CYS A N 1
ATOM 1807 C CA . CYS A 1 234 ? 2.898 -16.927 -0.124 1.00 72.25 234 CYS A CA 1
ATOM 1808 C C . CYS A 1 234 ? 2.295 -17.426 -1.446 1.00 72.25 234 CYS A C 1
ATOM 1810 O O . CYS A 1 234 ? 2.897 -18.211 -2.179 1.00 72.25 234 CYS A O 1
ATOM 1812 N N . LEU A 1 235 ? 1.158 -16.841 -1.835 1.00 69.69 235 LEU A N 1
ATOM 1813 C CA . LEU A 1 235 ? 0.633 -16.980 -3.194 1.00 69.69 235 LEU A CA 1
ATOM 1814 C C . LEU A 1 235 ? 1.440 -16.115 -4.168 1.00 69.69 235 LEU A C 1
ATOM 1816 O O . LEU A 1 235 ? 1.299 -14.888 -4.203 1.00 69.69 235 LEU A O 1
ATOM 1820 N N . ALA A 1 236 ? 2.267 -16.758 -4.991 1.00 69.19 236 ALA A N 1
ATOM 1821 C CA . ALA A 1 236 ? 2.853 -16.116 -6.156 1.00 69.19 236 ALA A CA 1
ATOM 1822 C C . ALA A 1 236 ? 1.792 -15.959 -7.258 1.00 69.19 236 ALA A C 1
ATOM 1824 O O . ALA A 1 236 ? 0.976 -16.843 -7.505 1.00 69.19 236 ALA A O 1
ATOM 1825 N N . THR A 1 237 ? 1.818 -14.819 -7.942 1.00 75.94 237 THR A N 1
ATOM 1826 C CA . THR A 1 237 ? 0.984 -14.549 -9.119 1.00 75.94 237 THR A CA 1
ATOM 1827 C C . THR A 1 237 ? 1.890 -14.180 -10.278 1.00 75.94 237 THR A C 1
ATOM 1829 O O . THR A 1 237 ? 2.853 -13.440 -10.086 1.00 75.94 237 THR A O 1
ATOM 1832 N N . ASP A 1 238 ? 1.602 -14.654 -11.484 1.00 77.75 238 ASP A N 1
ATOM 1833 C CA . ASP A 1 238 ? 2.295 -14.250 -12.713 1.00 77.75 238 ASP A CA 1
ATOM 1834 C C . ASP A 1 238 ? 1.678 -12.984 -13.335 1.00 77.75 238 ASP A C 1
ATOM 1836 O O . ASP A 1 238 ? 2.175 -12.454 -14.327 1.00 77.75 238 ASP A O 1
ATOM 1840 N N . GLN A 1 239 ? 0.630 -12.435 -12.715 1.00 85.12 239 GLN A N 1
ATOM 1841 C CA . GLN A 1 239 ? -0.055 -11.255 -13.220 1.00 85.12 239 GLN A CA 1
ATOM 1842 C C . GLN A 1 239 ? 0.800 -9.988 -13.071 1.00 85.12 239 GLN A C 1
ATOM 1844 O O . GLN A 1 239 ? 1.509 -9.775 -12.074 1.00 85.12 239 GLN A O 1
ATOM 1849 N N . SER A 1 240 ? 0.696 -9.118 -14.077 1.00 85.56 240 SER A N 1
ATOM 1850 C CA . SER A 1 240 ? 1.196 -7.748 -14.032 1.00 85.56 240 SER A CA 1
ATOM 1851 C C . SER A 1 240 ? 0.325 -6.915 -13.092 1.00 85.56 240 SER A C 1
ATOM 1853 O O . SER A 1 240 ? -0.899 -7.016 -13.111 1.00 85.56 240 SER A O 1
ATOM 1855 N N . LEU A 1 241 ? 0.950 -6.059 -12.286 1.00 89.00 241 LEU A N 1
ATOM 1856 C CA . LEU A 1 241 ? 0.268 -5.200 -11.318 1.00 89.00 241 LEU A CA 1
ATOM 1857 C C . LEU A 1 241 ? 0.339 -3.731 -11.756 1.00 89.00 241 LEU A C 1
ATOM 1859 O O . LEU A 1 241 ? 1.404 -3.242 -12.143 1.00 89.00 241 LEU A O 1
ATOM 1863 N N . ASP A 1 242 ? -0.775 -3.008 -11.649 1.00 92.06 242 ASP A N 1
ATOM 1864 C CA . ASP A 1 242 ? -0.786 -1.548 -11.674 1.00 92.06 242 ASP A CA 1
ATOM 1865 C C . ASP A 1 242 ? -0.149 -1.033 -10.378 1.00 92.06 242 ASP A C 1
ATOM 1867 O O . ASP A 1 242 ? -0.729 -1.102 -9.297 1.00 92.06 242 ASP A O 1
ATOM 1871 N N . THR A 1 243 ? 1.061 -0.498 -10.493 1.00 90.69 243 THR A N 1
ATOM 1872 C CA . THR A 1 243 ? 1.877 -0.032 -9.362 1.00 90.69 243 THR A CA 1
ATOM 1873 C C . THR A 1 243 ? 1.342 1.226 -8.669 1.00 90.69 243 THR A C 1
ATOM 1875 O O . THR A 1 243 ? 1.876 1.613 -7.626 1.00 90.69 243 THR A O 1
ATOM 1878 N N . LEU A 1 244 ? 0.320 1.881 -9.235 1.00 91.94 244 LEU A N 1
ATOM 1879 C CA . LEU A 1 244 ? -0.343 3.051 -8.655 1.00 91.94 244 LEU A CA 1
ATOM 1880 C C . LEU A 1 244 ? -1.665 2.681 -7.985 1.00 91.94 244 LEU A C 1
ATOM 1882 O O . LEU A 1 244 ? -2.009 3.258 -6.962 1.00 91.94 244 LEU A O 1
ATOM 1886 N N . ARG A 1 245 ? -2.436 1.773 -8.586 1.00 90.75 245 ARG A N 1
ATOM 1887 C CA . ARG A 1 245 ? -3.787 1.415 -8.116 1.00 90.75 245 ARG A CA 1
ATOM 1888 C C . ARG A 1 245 ? -3.842 0.093 -7.370 1.00 90.75 245 ARG A C 1
ATOM 1890 O O . ARG A 1 245 ? -4.877 -0.206 -6.791 1.00 90.75 245 ARG A O 1
ATOM 1897 N N . HIS A 1 246 ? -2.758 -0.678 -7.402 1.00 90.50 246 HIS A N 1
ATOM 1898 C CA . HIS A 1 246 ? -2.679 -2.022 -6.835 1.00 90.50 246 HIS A CA 1
ATOM 1899 C C . HIS A 1 246 ? -3.764 -2.966 -7.366 1.00 90.50 246 HIS A C 1
ATOM 1901 O O . HIS A 1 246 ? -4.276 -3.811 -6.647 1.00 90.50 246 HIS A O 1
ATOM 1907 N N . ILE A 1 247 ? -4.080 -2.842 -8.658 1.00 89.88 247 ILE A N 1
ATOM 1908 C CA . ILE A 1 247 ? -4.977 -3.757 -9.372 1.00 89.88 247 ILE A CA 1
ATOM 1909 C C . ILE A 1 247 ? -4.181 -4.637 -10.322 1.00 89.88 247 ILE A C 1
ATOM 1911 O O . ILE A 1 247 ? -3.211 -4.184 -10.934 1.00 89.88 247 ILE A O 1
ATOM 1915 N N . PHE A 1 248 ? -4.603 -5.884 -10.483 1.00 90.12 248 PHE A N 1
ATOM 1916 C CA . PHE A 1 248 ? -4.022 -6.744 -11.500 1.00 90.12 248 PHE A CA 1
ATOM 1917 C C . PHE A 1 248 ? -4.456 -6.306 -12.899 1.00 90.12 248 PHE A C 1
ATOM 1919 O O . PHE A 1 248 ? -5.621 -6.015 -13.156 1.00 90.12 248 PHE A O 1
ATOM 1926 N N . LEU A 1 249 ? -3.487 -6.275 -13.807 1.00 89.31 249 LEU A N 1
ATOM 1927 C CA . LEU A 1 249 ? -3.651 -5.965 -15.226 1.00 89.31 249 LEU A CA 1
ATOM 1928 C C . LEU A 1 249 ? -3.778 -7.243 -16.076 1.00 89.31 249 LEU A C 1
ATOM 1930 O O . LEU A 1 249 ? -3.863 -7.158 -17.298 1.00 89.31 249 LEU A O 1
ATOM 1934 N N . GLY A 1 250 ? -3.767 -8.415 -15.433 1.00 86.88 250 GLY A N 1
ATOM 1935 C CA . GLY A 1 250 ? -3.631 -9.717 -16.080 1.00 86.88 250 GLY A CA 1
ATOM 1936 C C . GLY A 1 250 ? -2.172 -10.087 -16.352 1.00 86.88 250 GLY A C 1
ATOM 1937 O O . GLY A 1 250 ? -1.255 -9.301 -16.106 1.00 86.88 250 GLY A O 1
ATOM 1938 N N . LYS A 1 251 ? -1.948 -11.311 -16.835 1.00 83.25 251 LYS A N 1
ATOM 1939 C CA . LYS A 1 251 ? -0.613 -11.829 -17.175 1.00 83.25 251 LYS A CA 1
ATOM 1940 C C . LYS A 1 251 ? 0.046 -10.998 -18.280 1.00 83.25 251 LYS A C 1
ATOM 1942 O O . LYS A 1 251 ? 1.175 -10.539 -18.127 1.00 83.25 251 LYS A O 1
ATOM 1947 N N . GLU A 1 252 ? -0.719 -10.707 -19.330 1.00 81.31 252 GLU A N 1
ATOM 1948 C CA . GLU A 1 252 ? -0.223 -10.109 -20.573 1.00 81.31 252 GLU A CA 1
ATOM 1949 C C . GLU A 1 252 ? -1.108 -8.932 -21.004 1.00 81.31 252 GLU A C 1
ATOM 1951 O O . GLU A 1 252 ? -1.954 -9.055 -21.893 1.00 81.31 252 GLU A O 1
ATOM 1956 N N . PRO A 1 253 ? -0.985 -7.769 -20.346 1.00 85.25 253 PRO A N 1
ATOM 1957 C CA . PRO A 1 253 ? -1.792 -6.619 -20.713 1.00 85.25 253 PRO A CA 1
ATOM 1958 C C . PRO A 1 253 ? -1.378 -6.087 -22.092 1.00 85.25 253 PRO A C 1
ATOM 1960 O O . PRO A 1 253 ? -0.231 -5.698 -22.294 1.00 85.25 253 PRO A O 1
ATOM 1963 N N . LEU A 1 254 ? -2.337 -5.983 -23.018 1.00 85.56 254 LEU A N 1
ATOM 1964 C CA . LEU A 1 254 ? -2.106 -5.498 -24.390 1.00 85.56 254 LEU A CA 1
ATOM 1965 C C . LEU A 1 254 ? -1.406 -4.131 -24.446 1.00 85.56 254 LEU A C 1
ATOM 1967 O O . LEU A 1 254 ? -0.595 -3.865 -25.336 1.00 85.56 254 LEU A O 1
ATOM 1971 N N . LEU A 1 255 ? -1.750 -3.232 -23.521 1.00 89.62 255 LEU A N 1
ATOM 1972 C CA . LEU A 1 255 ? -1.230 -1.872 -23.499 1.00 89.62 255 LEU A CA 1
ATOM 1973 C C . LEU A 1 255 ? -1.153 -1.328 -22.070 1.00 89.62 255 LEU A C 1
ATOM 1975 O O . LEU A 1 255 ? -2.166 -1.224 -21.374 1.00 89.62 255 LEU A O 1
ATOM 1979 N N . VAL A 1 256 ? 0.037 -0.882 -21.669 1.00 92.12 256 VAL A N 1
ATOM 1980 C CA . VAL A 1 256 ? 0.284 -0.251 -20.364 1.00 92.12 256 VAL A CA 1
ATOM 1981 C C . VAL A 1 256 ? 1.081 1.041 -20.504 1.00 92.12 256 VAL A C 1
ATOM 1983 O O . VAL A 1 256 ? 1.784 1.272 -21.489 1.00 92.12 256 VAL A O 1
ATOM 1986 N N . LYS A 1 257 ? 0.989 1.908 -19.495 1.00 92.56 257 LYS A N 1
ATOM 1987 C CA . LYS A 1 257 ? 2.023 2.910 -19.232 1.00 92.56 257 LYS A CA 1
ATOM 1988 C C . LYS A 1 257 ? 3.117 2.223 -18.427 1.00 92.56 257 LYS A C 1
ATOM 1990 O O . LYS A 1 257 ? 2.826 1.655 -17.380 1.00 92.56 257 LYS A O 1
ATOM 1995 N N . GLN A 1 258 ? 4.356 2.302 -18.885 1.00 91.56 258 GLN A N 1
ATOM 1996 C CA . GLN A 1 258 ? 5.520 1.835 -18.146 1.00 91.56 258 GLN A CA 1
ATOM 1997 C C . GLN A 1 258 ? 6.432 3.016 -17.843 1.00 91.56 258 GLN A C 1
ATOM 1999 O O . GLN A 1 258 ? 6.681 3.870 -18.695 1.00 91.56 258 GLN A O 1
ATOM 2004 N N . CYS A 1 259 ? 6.896 3.107 -16.604 1.00 91.00 259 CYS A N 1
ATOM 2005 C CA . CYS A 1 259 ? 7.816 4.156 -16.209 1.00 91.00 259 CYS A CA 1
ATOM 2006 C C . CYS A 1 259 ? 9.214 3.881 -16.772 1.00 91.00 259 CYS A C 1
ATOM 2008 O O . CYS A 1 259 ? 9.800 2.843 -16.478 1.00 91.00 259 CYS A O 1
ATOM 2010 N N . CYS A 1 260 ? 9.802 4.854 -17.467 1.00 86.62 260 CYS A N 1
ATOM 2011 C CA . CYS A 1 260 ? 11.159 4.742 -18.019 1.00 86.62 260 CYS A CA 1
ATOM 2012 C C . CYS A 1 260 ? 12.263 4.683 -16.948 1.00 86.62 260 CYS A C 1
ATOM 2014 O O . CYS A 1 260 ? 13.419 4.437 -17.268 1.00 86.62 260 CYS A O 1
ATOM 2016 N N . ARG A 1 261 ? 11.934 4.971 -15.680 1.00 86.06 261 ARG A N 1
ATOM 2017 C CA . ARG A 1 261 ? 12.904 5.051 -14.577 1.00 86.06 261 ARG A CA 1
ATOM 2018 C C . ARG A 1 261 ? 12.829 3.857 -13.633 1.00 86.06 261 ARG A C 1
ATOM 2020 O O . ARG A 1 261 ? 13.859 3.352 -13.208 1.00 86.06 261 ARG A O 1
ATOM 2027 N N . CYS A 1 262 ? 11.623 3.446 -13.250 1.00 87.00 262 CYS A N 1
ATOM 2028 C CA . CYS A 1 262 ? 11.427 2.332 -12.325 1.00 87.00 262 CYS A CA 1
ATOM 2029 C C . CYS A 1 262 ? 10.712 1.145 -12.962 1.00 87.00 262 CYS A C 1
ATOM 2031 O O . CYS A 1 262 ? 10.284 0.272 -12.229 1.00 87.00 262 CYS A O 1
ATOM 2033 N N . GLY A 1 263 ? 10.451 1.117 -14.269 1.00 87.25 263 GLY A N 1
ATOM 2034 C CA . GLY A 1 263 ? 9.720 0.014 -14.906 1.00 87.25 263 GLY A CA 1
ATOM 2035 C C . GLY A 1 263 ? 8.304 -0.233 -14.360 1.00 87.25 263 GLY A C 1
ATOM 2036 O O . GLY A 1 263 ? 7.679 -1.218 -14.734 1.00 87.25 263 GLY A O 1
ATOM 2037 N N . GLY A 1 264 ? 7.796 0.607 -13.449 1.00 90.12 264 GLY A N 1
ATOM 2038 C CA . GLY A 1 264 ? 6.469 0.468 -12.860 1.00 90.12 264 GLY A CA 1
ATOM 2039 C C . GLY A 1 264 ? 5.413 0.528 -13.951 1.00 90.12 264 GLY A C 1
ATOM 2040 O O . GLY A 1 264 ? 5.494 1.391 -14.826 1.00 90.12 264 GLY A O 1
ATOM 2041 N N . LYS A 1 265 ? 4.451 -0.392 -13.915 1.00 91.56 265 LYS A N 1
ATOM 2042 C CA . LYS A 1 265 ? 3.358 -0.467 -14.886 1.00 91.56 265 LYS A CA 1
ATOM 2043 C C . LYS A 1 265 ? 2.103 0.189 -14.309 1.00 91.56 265 LYS A C 1
ATOM 2045 O O . LYS A 1 265 ? 1.891 0.158 -13.097 1.00 91.56 265 LYS A O 1
ATOM 2050 N N . ALA A 1 266 ? 1.294 0.799 -15.165 1.00 92.50 266 ALA A N 1
ATOM 2051 C CA . ALA A 1 266 ? -0.008 1.366 -14.828 1.00 92.50 266 ALA A CA 1
ATOM 2052 C C . ALA A 1 266 ? -0.955 1.287 -16.032 1.00 92.50 266 ALA A C 1
ATOM 2054 O O . ALA A 1 266 ? -0.520 1.342 -17.186 1.00 92.50 266 ALA A O 1
ATOM 2055 N N . GLN A 1 267 ? -2.259 1.196 -15.781 1.00 90.62 267 GLN A N 1
ATOM 2056 C CA . GLN A 1 267 ? -3.261 1.168 -16.845 1.00 90.62 267 GLN A CA 1
ATOM 2057 C C . GLN A 1 267 ? -3.269 2.486 -17.647 1.00 90.62 267 GLN A C 1
ATOM 2059 O O . GLN A 1 267 ? -3.122 3.579 -17.087 1.00 90.62 267 GLN A O 1
ATOM 2064 N N . VAL A 1 268 ? -3.438 2.398 -18.975 1.00 87.00 268 VAL A N 1
ATOM 2065 C CA . VAL A 1 268 ? -3.463 3.582 -19.857 1.00 87.00 268 VAL A CA 1
ATOM 2066 C C . VAL A 1 268 ? -4.744 4.389 -19.693 1.00 87.00 268 VAL A C 1
ATOM 2068 O O . VAL A 1 268 ? -4.677 5.609 -19.525 1.00 87.00 268 VAL A O 1
ATOM 2071 N N . GLN A 1 269 ? -5.887 3.709 -19.780 1.00 78.75 269 GLN A N 1
ATOM 2072 C CA . GLN A 1 269 ? -7.208 4.294 -19.588 1.00 78.75 269 GLN A CA 1
ATOM 2073 C C . GLN A 1 269 ? -7.625 4.171 -18.131 1.00 78.75 269 GLN A C 1
ATOM 2075 O O . GLN A 1 269 ? -7.365 3.165 -17.479 1.00 78.75 269 GLN A O 1
ATOM 2080 N N . VAL A 1 270 ? -8.279 5.211 -17.635 1.00 72.50 270 VAL A N 1
ATOM 2081 C CA . VAL A 1 270 ? -8.663 5.321 -16.235 1.00 72.50 270 VAL A CA 1
ATOM 2082 C C . VAL A 1 270 ? -10.162 5.561 -16.182 1.00 72.50 270 VAL A C 1
ATOM 2084 O O . VAL A 1 270 ? -10.631 6.593 -16.655 1.00 72.50 270 VAL A O 1
ATOM 2087 N N . SER A 1 271 ? -10.925 4.627 -15.612 1.00 69.88 271 SER A N 1
ATOM 2088 C CA . SER A 1 271 ? -12.334 4.876 -15.299 1.00 69.88 271 SER A CA 1
ATOM 2089 C C . SER A 1 271 ? -12.415 5.525 -13.920 1.00 69.88 271 SER A C 1
ATOM 2091 O O . SER A 1 271 ? -12.474 4.840 -12.897 1.00 69.88 271 SER A O 1
ATOM 2093 N N . THR A 1 272 ? -12.364 6.852 -13.862 1.00 72.12 272 THR A N 1
ATOM 2094 C CA . THR A 1 272 ? -12.448 7.553 -12.579 1.00 72.12 272 THR A CA 1
ATOM 2095 C C . THR A 1 272 ? -13.885 7.550 -12.067 1.00 72.12 272 THR A C 1
ATOM 2097 O O . THR A 1 272 ? -14.764 8.116 -12.715 1.00 72.12 272 THR A O 1
ATOM 2100 N N . ARG A 1 273 ? -14.129 6.930 -10.905 1.00 77.25 273 ARG A N 1
ATOM 2101 C CA . ARG A 1 273 ? -15.487 6.765 -10.347 1.00 77.25 273 ARG A CA 1
ATOM 2102 C C . ARG A 1 273 ? -15.870 7.823 -9.306 1.00 77.25 273 ARG A C 1
ATOM 2104 O O . ARG A 1 273 ? -17.050 8.077 -9.114 1.00 77.25 273 ARG A O 1
ATOM 2111 N N . THR A 1 274 ? -14.896 8.462 -8.658 1.00 90.00 274 THR A N 1
ATOM 2112 C CA . THR A 1 274 ? -15.107 9.431 -7.564 1.00 90.00 274 THR A CA 1
ATOM 2113 C C . THR A 1 274 ? -14.120 10.595 -7.670 1.00 90.00 274 THR A C 1
ATOM 2115 O O . THR A 1 274 ? -13.109 10.499 -8.372 1.00 90.00 274 THR A O 1
ATOM 2118 N N . THR A 1 275 ? -14.395 11.715 -6.994 1.00 91.00 275 THR A N 1
ATOM 2119 C CA . THR A 1 275 ? -13.472 12.866 -6.941 1.00 91.00 275 THR A CA 1
ATOM 2120 C C . THR A 1 275 ? -12.151 12.498 -6.264 1.00 91.00 275 THR A C 1
ATOM 2122 O O . THR A 1 275 ? -11.096 12.921 -6.729 1.00 91.00 275 THR A O 1
ATOM 2125 N N . ALA A 1 276 ? -12.187 11.639 -5.240 1.00 91.81 276 ALA A N 1
ATOM 2126 C CA . ALA A 1 276 ? -10.989 11.139 -4.567 1.00 91.81 276 ALA A CA 1
ATOM 2127 C C . ALA A 1 276 ? -10.067 10.363 -5.523 1.00 91.81 276 ALA A C 1
ATOM 2129 O O . ALA A 1 276 ? -8.871 10.641 -5.589 1.00 91.81 276 ALA A O 1
ATOM 2130 N N . ILE A 1 277 ? -10.620 9.447 -6.328 1.00 92.25 277 ILE A N 1
ATOM 2131 C CA . ILE A 1 277 ? -9.833 8.701 -7.321 1.00 92.25 277 ILE A CA 1
ATOM 2132 C C . ILE A 1 277 ? -9.344 9.605 -8.450 1.00 92.25 277 ILE A C 1
ATOM 2134 O O . ILE A 1 277 ? -8.194 9.488 -8.862 1.00 92.25 277 ILE A O 1
ATOM 2138 N N . ARG A 1 278 ? -10.149 10.582 -8.890 1.00 92.50 278 ARG A N 1
ATOM 2139 C CA . ARG A 1 278 ? -9.663 11.612 -9.823 1.00 92.50 278 ARG A CA 1
ATOM 2140 C C . ARG A 1 278 ? -8.446 12.341 -9.256 1.00 92.50 278 ARG A C 1
ATOM 2142 O O . ARG A 1 278 ? -7.443 12.454 -9.951 1.00 92.50 278 ARG A O 1
ATOM 2149 N N . ALA A 1 279 ? -8.512 12.799 -8.008 1.00 92.38 279 ALA A N 1
ATOM 2150 C CA . ALA A 1 279 ? -7.399 13.481 -7.355 1.00 92.38 279 ALA A CA 1
ATOM 2151 C C . ALA A 1 279 ? -6.165 12.574 -7.215 1.00 92.38 279 ALA A C 1
ATOM 2153 O O . ALA A 1 279 ? -5.050 13.030 -7.466 1.00 92.38 279 ALA A O 1
ATOM 2154 N N . TRP A 1 280 ? -6.354 11.292 -6.878 1.00 94.12 280 TRP A N 1
ATOM 2155 C CA . TRP A 1 280 ? -5.285 10.291 -6.868 1.00 94.12 280 TRP A CA 1
ATOM 2156 C C . TRP A 1 280 ? -4.610 10.172 -8.236 1.00 94.12 280 TRP A C 1
ATOM 2158 O O . TRP A 1 280 ? -3.397 10.322 -8.344 1.00 94.12 280 TRP A O 1
ATOM 2168 N N . ASP A 1 281 ? -5.391 9.961 -9.293 1.00 92.44 281 ASP A N 1
ATOM 2169 C CA . ASP A 1 281 ? -4.880 9.708 -10.640 1.00 92.44 281 ASP A CA 1
ATOM 2170 C C . ASP A 1 281 ? -4.190 10.929 -11.260 1.00 92.44 281 ASP A C 1
ATOM 2172 O O . ASP A 1 281 ? -3.190 10.782 -11.968 1.00 92.44 281 ASP A O 1
ATOM 2176 N N . GLN A 1 282 ? -4.677 12.140 -10.969 1.00 91.62 282 GLN A N 1
ATOM 2177 C CA . GLN A 1 282 ? -4.079 13.382 -11.470 1.00 91.62 282 GLN A CA 1
ATOM 2178 C C . GLN A 1 282 ? -2.637 13.580 -10.983 1.00 91.62 282 GLN A C 1
ATOM 2180 O O . GLN A 1 282 ? -1.811 14.088 -11.744 1.00 91.62 282 GLN A O 1
ATOM 2185 N N . ARG A 1 283 ? -2.291 13.105 -9.775 1.00 91.94 283 ARG A N 1
ATOM 2186 C CA . ARG A 1 283 ? -0.910 13.158 -9.246 1.00 91.94 283 ARG A CA 1
ATOM 2187 C C . ARG A 1 283 ? 0.084 12.408 -10.134 1.00 91.94 283 ARG A C 1
ATOM 2189 O O . ARG A 1 283 ? 1.252 12.778 -10.196 1.00 91.94 283 ARG A O 1
ATOM 2196 N N . TRP A 1 284 ? -0.385 11.383 -10.846 1.00 93.06 284 TRP A N 1
ATOM 2197 C CA . TRP A 1 284 ? 0.452 10.463 -11.618 1.00 93.06 284 TRP A CA 1
ATOM 2198 C C . TRP A 1 284 ? 0.299 10.626 -13.129 1.00 93.06 284 TRP A C 1
ATOM 2200 O O . TRP A 1 284 ? 0.811 9.813 -13.898 1.00 93.06 284 TRP A O 1
ATOM 2210 N N . LEU A 1 285 ? -0.421 11.655 -13.588 1.00 89.38 285 LEU A N 1
ATOM 2211 C CA . LEU A 1 285 ? -0.741 11.814 -15.005 1.00 89.38 285 LEU A CA 1
ATOM 2212 C C . LEU A 1 285 ? 0.519 12.006 -15.862 1.00 89.38 285 LEU A C 1
ATOM 2214 O O . LEU A 1 285 ? 0.642 11.399 -16.927 1.00 89.38 285 LEU A O 1
ATOM 2218 N N . ARG A 1 286 ? 1.446 12.850 -15.388 1.00 90.00 286 ARG A N 1
ATOM 2219 C CA . ARG A 1 286 ? 2.671 13.234 -16.111 1.00 90.00 286 ARG A CA 1
ATOM 2220 C C . ARG A 1 286 ? 3.864 12.343 -15.776 1.00 90.00 286 ARG A C 1
ATOM 2222 O O . ARG A 1 286 ? 4.689 12.074 -16.646 1.00 90.00 286 ARG A O 1
ATOM 2229 N N . SER A 1 287 ? 3.947 11.882 -14.535 1.00 93.44 287 SER A N 1
ATOM 2230 C CA . SER A 1 287 ? 5.092 11.137 -14.022 1.00 93.44 287 SER A CA 1
ATOM 2231 C C . SER A 1 287 ? 4.659 9.998 -13.108 1.00 93.44 287 SER A C 1
ATOM 2233 O O . SER A 1 287 ? 3.605 10.022 -12.475 1.00 93.44 287 SER A O 1
ATOM 2235 N N . CYS A 1 288 ? 5.494 8.968 -13.061 1.00 93.31 288 CYS A N 1
ATOM 2236 C CA . CYS A 1 288 ? 5.391 7.885 -12.102 1.00 93.31 288 CYS A CA 1
ATOM 2237 C C . CYS A 1 288 ? 5.707 8.379 -10.692 1.00 93.31 288 CYS A C 1
ATOM 2239 O O . CYS A 1 288 ? 6.374 9.395 -10.509 1.00 93.31 288 CYS A O 1
ATOM 2241 N N . ARG A 1 289 ? 5.320 7.589 -9.689 1.00 90.88 289 ARG A N 1
ATOM 2242 C CA . ARG A 1 289 ? 5.654 7.804 -8.278 1.00 90.88 289 ARG A CA 1
ATOM 2243 C C . ARG A 1 289 ? 7.150 8.026 -8.023 1.00 90.88 289 ARG A C 1
ATOM 2245 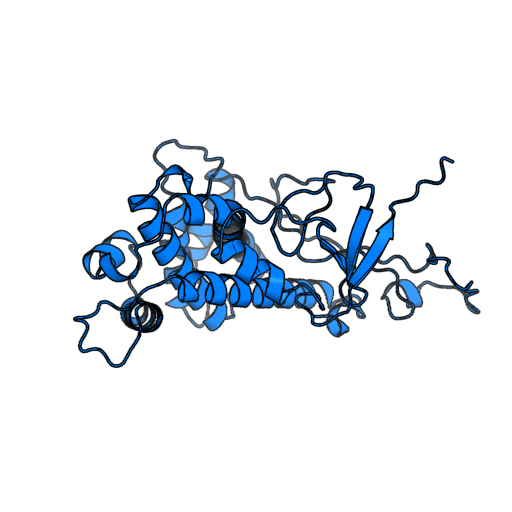O O . ARG A 1 289 ? 7.520 8.734 -7.097 1.00 90.88 289 ARG A O 1
ATOM 2252 N N . CYS A 1 290 ? 8.028 7.460 -8.853 1.00 90.00 290 CYS A N 1
ATOM 2253 C CA . CYS A 1 290 ? 9.474 7.685 -8.763 1.00 90.00 290 CYS A CA 1
ATOM 2254 C C . CYS A 1 290 ? 9.967 8.960 -9.488 1.00 90.00 290 CYS A C 1
ATOM 2256 O O . CYS A 1 290 ? 11.176 9.137 -9.662 1.00 90.00 290 CYS A O 1
ATOM 2258 N N . GLY A 1 291 ? 9.061 9.786 -10.016 1.00 91.56 291 GLY A N 1
ATOM 2259 C CA . GLY A 1 291 ? 9.343 10.964 -10.842 1.00 91.56 291 GLY A CA 1
ATOM 2260 C C . GLY A 1 291 ? 9.727 10.670 -12.297 1.00 91.56 291 GLY A C 1
ATOM 2261 O O . GLY A 1 291 ? 10.011 11.596 -13.046 1.00 91.56 291 GLY A O 1
ATOM 2262 N N . GLY A 1 292 ? 9.764 9.401 -12.718 1.00 91.38 292 GLY A N 1
ATOM 2263 C CA . GLY A 1 292 ? 10.093 9.041 -14.100 1.00 91.38 292 GLY A CA 1
ATOM 2264 C C . GLY A 1 292 ? 8.926 9.278 -15.056 1.00 91.38 292 GLY A C 1
ATOM 2265 O O . GLY A 1 292 ? 7.768 9.171 -14.660 1.00 91.38 292 GLY A O 1
ATOM 2266 N N . THR A 1 293 ? 9.221 9.562 -16.319 1.00 93.44 293 THR A N 1
ATOM 2267 C CA . THR A 1 293 ? 8.200 9.737 -17.358 1.00 93.44 293 THR A CA 1
ATOM 2268 C C . THR A 1 293 ? 7.547 8.409 -17.738 1.00 93.44 293 THR A C 1
ATOM 2270 O O . THR A 1 293 ? 8.109 7.327 -17.536 1.00 93.44 293 THR A O 1
ATOM 2273 N N . TRP A 1 294 ? 6.332 8.497 -18.275 1.00 93.25 294 TRP A N 1
ATOM 2274 C CA . TRP A 1 294 ? 5.594 7.350 -18.792 1.00 93.25 294 TRP A CA 1
ATOM 2275 C C . TRP A 1 294 ? 5.884 7.132 -20.276 1.00 93.25 294 TRP A C 1
ATOM 2277 O O . TRP A 1 294 ? 5.763 8.058 -21.076 1.00 93.25 294 TRP A O 1
ATOM 2287 N N . ARG A 1 295 ? 6.165 5.885 -20.655 1.00 91.06 295 ARG A N 1
ATOM 2288 C CA . ARG A 1 295 ? 6.135 5.390 -22.035 1.00 91.06 295 ARG A CA 1
ATOM 2289 C C . ARG A 1 295 ? 4.910 4.495 -22.203 1.00 91.06 295 ARG A C 1
ATOM 2291 O O . ARG A 1 295 ? 4.580 3.729 -21.302 1.00 91.06 295 ARG A O 1
ATOM 2298 N N . LYS A 1 296 ? 4.218 4.579 -23.343 1.00 90.31 296 LYS A N 1
ATOM 2299 C CA . LYS A 1 296 ? 3.218 3.563 -23.706 1.00 90.31 296 LYS A CA 1
ATOM 2300 C C . LYS A 1 296 ? 3.966 2.333 -24.203 1.00 90.31 296 LYS A C 1
ATOM 2302 O O . LYS A 1 296 ? 4.698 2.434 -25.181 1.00 90.31 296 LYS A O 1
ATOM 2307 N N . HIS A 1 297 ? 3.782 1.212 -23.528 1.00 83.31 297 HIS A N 1
ATOM 2308 C CA . HIS A 1 297 ? 4.394 -0.057 -23.880 1.00 83.31 297 HIS A CA 1
ATOM 2309 C C . HIS A 1 297 ? 3.285 -1.001 -24.352 1.00 83.31 297 HIS A C 1
ATOM 2311 O O . HIS A 1 297 ? 2.299 -1.217 -23.637 1.00 83.31 297 HIS A O 1
ATOM 2317 N N . LYS A 1 298 ? 3.415 -1.491 -25.587 1.00 79.44 298 LYS A N 1
ATOM 2318 C CA . LYS A 1 298 ? 2.604 -2.592 -26.109 1.00 79.44 298 LYS A CA 1
ATOM 2319 C C . LYS A 1 298 ? 3.366 -3.868 -25.797 1.00 79.44 298 LYS A C 1
ATOM 2321 O O . LYS A 1 298 ? 4.502 -3.990 -26.238 1.00 79.44 298 LYS A O 1
ATOM 2326 N N . CYS A 1 299 ? 2.754 -4.793 -25.071 1.00 65.88 299 CYS A N 1
ATOM 2327 C CA . CYS A 1 299 ? 3.314 -6.132 -24.954 1.00 65.88 299 CYS A CA 1
ATOM 2328 C C . CYS A 1 299 ? 3.063 -6.842 -26.292 1.00 65.88 299 CYS A C 1
ATOM 2330 O O . CYS A 1 299 ? 1.963 -7.327 -26.544 1.00 65.88 299 CYS A O 1
ATOM 2332 N N . THR A 1 300 ? 4.032 -6.779 -27.205 1.00 55.19 300 THR A N 1
ATOM 2333 C CA . THR A 1 300 ? 3.998 -7.499 -28.483 1.00 55.19 300 THR A CA 1
ATOM 2334 C C . THR A 1 300 ? 4.697 -8.835 -28.324 1.00 55.19 300 THR A C 1
ATOM 2336 O O . THR A 1 300 ? 5.858 -8.867 -27.928 1.00 55.19 300 THR A O 1
ATOM 2339 N N . TRP A 1 301 ? 4.009 -9.918 -28.670 1.00 51.25 301 TRP A N 1
ATOM 2340 C CA . TRP A 1 301 ? 4.622 -11.235 -28.779 1.00 51.25 301 TRP A CA 1
ATOM 2341 C C . TRP A 1 301 ? 5.180 -11.451 -30.186 1.00 51.25 301 TRP A C 1
ATOM 2343 O O . TRP A 1 301 ? 4.460 -11.296 -31.174 1.00 51.25 301 TRP A O 1
ATOM 2353 N N . THR A 1 302 ? 6.442 -11.865 -30.264 1.00 36.16 302 THR A N 1
ATOM 2354 C CA . THR A 1 302 ? 6.926 -12.767 -31.313 1.00 36.16 302 THR A CA 1
ATOM 2355 C C . THR A 1 302 ? 6.649 -14.192 -30.847 1.00 36.16 302 THR A C 1
ATOM 2357 O O . THR A 1 302 ? 7.228 -14.637 -29.859 1.00 36.16 302 THR A O 1
ATOM 2360 N N . TYR A 1 303 ? 5.737 -14.888 -31.525 1.00 33.03 303 TYR A N 1
ATOM 2361 C CA . TYR A 1 303 ? 5.613 -16.338 -31.405 1.00 33.03 303 TYR A CA 1
ATOM 2362 C C . TYR A 1 303 ? 6.888 -16.959 -31.996 1.00 33.03 303 TYR A C 1
ATOM 2364 O O . TYR A 1 303 ? 7.147 -16.760 -33.183 1.00 33.03 303 TYR A O 1
ATOM 2372 N N . TYR A 1 304 ? 7.668 -17.670 -31.183 1.00 33.38 304 TYR A N 1
ATOM 2373 C CA . TYR A 1 304 ? 8.657 -18.646 -31.645 1.00 33.38 304 TYR A CA 1
ATOM 2374 C C . TYR A 1 304 ? 8.285 -20.009 -31.073 1.00 33.38 304 TYR A C 1
ATOM 2376 O O . TYR A 1 304 ? 7.949 -20.056 -29.867 1.00 33.38 304 TYR A O 1
#

Radius of gyration: 20.68 Å; chains: 1; bounding box: 51×45×57 Å

Secondary structure (DSSP, 8-state):
-TTGGGSGGGHHHHHHHHHHHHHHHHHHHHHTT----TT---SS-HHHHHHHHHTT----HHHHHHHS-GGGG---HHHHHHTHHHHHHHHHHHHHHHHHHHHHHHS----GGG-HHHHHHHHHHHHHHHHHHHH-GGGSPP--BSSTT--HHHHHHHHHHHHHHTTT---HHHHHHHHTHHHHBPPBPP-----EE-TTSGGGGGPPSSPP--TT---GGGEE-PPP-PPTT-B----EE-TTT--EEESS-SEEEEETTT--EEESS----SHHHHHHHHTTSSB-TTSPBEEEEE------

Foldseek 3Di:
DLVLQLDQLSVQVLLLVLVVLLLVLLLVLQQVQFAADPPPPDPDALLVVLLVLLVVLDLFLVVSVVVHPLPRLDDDPLLLVLCLLVLQVLLLVLLVLLLCQLVCVVPNSHCNLLPLVSLSSSLSSLSSLVSVCVVPVVSHHDWDFPDPPDPSSSVSNNLSSQSNVVNPGRDPVSSVSSPCSVVTTARAFDPSADKAQDCSGPLVVVDDPPDDDDPPDRDPSRIDDRDGPDRPRHDDDCFQAQSQRRDTCGNFNQKWWAFNRRRHTHHPDDPDDDPSSVVSVVVPVQHDSVRGGTDIDGRDDDDD

pLDDT: mean 87.68, std 10.5, range [33.03, 98.56]

InterPro domains:
  IPR048338 Mediator complex, subunit Med16 [PTHR13224] (3-297)
  IPR048339 Mediator complex subunit 16, C-terminal [PF20719] (223-296)
  IPR048616 Mediator of RNA polymerase II transcription subunit 16 , central helical bridge [PF20718] (1-132)

Organism: Lygus hesperus (NCBI:txid30085)